Protein AF-A0AAD5Q0V4-F1 (afdb_monomer)

Secondary structure (DSSP, 8-state):
-HHHHHHHHHHHHHHHHHHHTTS-----PPP----------------------------HHHHHHHHHHHHHHHHHHHHHHHHHHHHHHHHHHHHHHHHHHHHHHHHHHHHHHHH--HHHHHHHHHHHHHHHHHHHHHHHHHHHHHHHHHHHHHHHHHHHHHHHHHHHHHHHHHHHHHHHHHHHHHHHHHHHHHHHHHHHHHHHHHHHHHHHHHHHHHHHHHHHHHHHHHHHHHHHHHHHHHHHHHHHHHT---S--PPP-SHHHHHHTT--S-EEEEEEETTEEEEEEE-TTTT---EEEEE-----PPPPEEEE--S----SSS----SEEEESSTTSB-TTT--B-

InterPro domains:
  IPR008983 Tumour necrosis factor-like domain superfamily [G3DSA:2.60.120.40] (301-347)
  IPR050822 Cerebellin Synaptic Organizer [PTHR22923] (137-347)

Radius of gyration: 112.14 Å; Cα contacts (8 Å, |Δi|>4): 132; chains: 1; bounding box: 194×64×268 Å

Solvent-accessible surface area (backbone atoms only — not comparable to full-atom values): 20992 Å² total; per-residue (Å²): 120,73,73,61,52,58,56,50,52,54,57,53,51,42,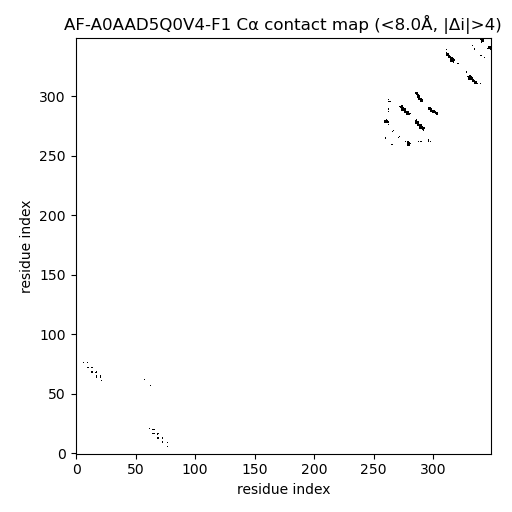56,53,55,44,64,59,63,77,73,73,89,81,90,83,87,82,90,84,82,82,89,76,80,88,79,81,92,74,91,78,89,78,85,85,83,86,79,84,71,77,92,64,81,73,49,75,66,56,53,49,53,40,49,52,43,49,52,51,39,53,51,51,52,52,51,51,49,52,54,49,52,53,50,50,52,51,51,54,50,51,53,50,52,54,52,50,52,51,52,51,51,53,50,53,50,51,52,54,54,68,70,54,58,59,65,60,53,51,52,52,52,51,53,50,53,50,52,49,52,54,50,50,54,52,50,52,55,48,51,56,52,49,51,53,51,52,52,52,50,52,53,51,51,50,52,52,52,55,49,50,54,52,52,54,52,52,52,49,56,50,50,53,49,53,50,52,52,52,51,53,51,54,52,51,54,50,54,51,53,53,50,55,50,52,53,49,53,50,52,54,50,52,52,52,50,53,51,50,52,56,52,47,54,54,48,54,51,52,52,53,49,52,55,49,54,51,50,52,51,51,53,53,52,51,56,50,53,52,52,50,54,54,50,54,68,74,66,64,84,85,81,92,80,76,76,39,60,42,65,68,44,37,41,74,76,63,54,77,72,60,43,80,45,79,25,47,46,101,92,45,67,30,42,32,33,36,41,70,88,54,95,70,64,72,45,81,74,51,78,69,84,81,81,82,75,89,82,60,69,51,72,44,59,93,68,93,84,87,74,81,98,60,87,85,81,64,78,43,79,48,66,80,49,97,75,52,50,44,86,90,78,72,50,68,115

Structure (mmCIF, N/CA/C/O backbone):
data_AF-A0AAD5Q0V4-F1
#
_entry.id   AF-A0AAD5Q0V4-F1
#
loop_
_atom_site.group_PDB
_atom_site.id
_atom_site.type_symbol
_atom_site.label_atom_id
_atom_site.label_alt_id
_atom_site.label_comp_id
_atom_site.label_asym_id
_atom_site.label_entity_id
_atom_site.label_seq_id
_atom_site.pdbx_PDB_ins_code
_atom_site.Cartn_x
_atom_site.Cartn_y
_atom_site.Cartn_z
_atom_site.occupancy
_atom_site.B_iso_or_equiv
_atom_site.auth_seq_id
_atom_site.auth_comp_id
_atom_site.auth_asym_id
_atom_site.auth_atom_id
_atom_site.pdbx_PDB_model_num
ATOM 1 N N . MET A 1 1 ? 60.894 4.351 -98.222 1.00 40.75 1 MET A N 1
ATOM 2 C CA . MET A 1 1 ? 60.276 4.093 -99.548 1.00 40.75 1 MET A CA 1
ATOM 3 C C . MET A 1 1 ? 59.670 5.333 -100.221 1.00 40.75 1 MET A C 1
ATOM 5 O O . MET A 1 1 ? 59.806 5.434 -101.429 1.00 40.75 1 MET A O 1
ATOM 9 N N . LYS A 1 2 ? 59.081 6.311 -99.506 1.00 38.88 2 LYS A N 1
ATOM 10 C CA . LYS A 1 2 ? 58.513 7.531 -100.135 1.00 38.88 2 LYS A CA 1
ATOM 11 C C . LYS A 1 2 ? 59.553 8.521 -100.707 1.00 38.88 2 LYS A C 1
ATOM 13 O O . LYS A 1 2 ? 59.278 9.162 -101.713 1.00 38.88 2 LYS A O 1
ATOM 18 N N . HIS A 1 3 ? 60.769 8.576 -100.155 1.00 39.41 3 HIS A N 1
ATOM 19 C CA . HIS A 1 3 ? 61.844 9.454 -100.660 1.00 39.41 3 HIS A CA 1
ATOM 20 C C . HIS A 1 3 ? 62.441 9.016 -102.011 1.00 39.41 3 HIS A C 1
ATOM 22 O O . HIS A 1 3 ? 62.941 9.854 -102.755 1.00 39.41 3 HIS A O 1
ATOM 28 N N . LEU A 1 4 ? 62.324 7.730 -102.373 1.00 39.84 4 LEU A N 1
ATOM 29 C CA . LEU A 1 4 ? 62.790 7.215 -103.669 1.00 39.84 4 LEU A CA 1
ATOM 30 C C . LEU A 1 4 ? 61.888 7.685 -104.829 1.00 39.84 4 LEU A C 1
ATOM 32 O O . LEU A 1 4 ? 62.352 7.867 -105.951 1.00 39.84 4 LEU A O 1
ATOM 36 N N . VAL A 1 5 ? 60.604 7.928 -104.541 1.00 50.97 5 VAL A N 1
ATOM 37 C CA . VAL A 1 5 ? 59.599 8.329 -105.537 1.00 50.97 5 VAL A CA 1
ATOM 38 C C . VAL A 1 5 ? 59.788 9.790 -105.955 1.00 50.97 5 VAL A C 1
ATOM 40 O O . VAL A 1 5 ? 59.707 10.100 -107.138 1.00 50.97 5 VAL A O 1
ATOM 43 N N . ILE A 1 6 ? 60.132 10.685 -105.026 1.00 50.88 6 ILE A N 1
ATOM 44 C CA . ILE A 1 6 ? 60.321 12.113 -105.337 1.00 50.88 6 ILE A CA 1
ATOM 45 C C . ILE A 1 6 ? 61.567 12.327 -106.211 1.00 50.88 6 ILE A C 1
ATOM 47 O O . ILE A 1 6 ? 61.501 13.077 -107.183 1.00 50.88 6 ILE A O 1
ATOM 51 N N . LEU A 1 7 ? 62.666 11.607 -105.944 1.00 46.12 7 LEU A N 1
ATOM 52 C CA . LEU A 1 7 ? 63.845 11.643 -106.819 1.00 46.12 7 LEU A CA 1
ATOM 53 C C . LEU A 1 7 ? 63.524 11.106 -108.224 1.00 46.12 7 LEU A C 1
ATOM 55 O O . LEU A 1 7 ? 63.975 11.676 -109.213 1.00 46.12 7 LEU A O 1
ATOM 59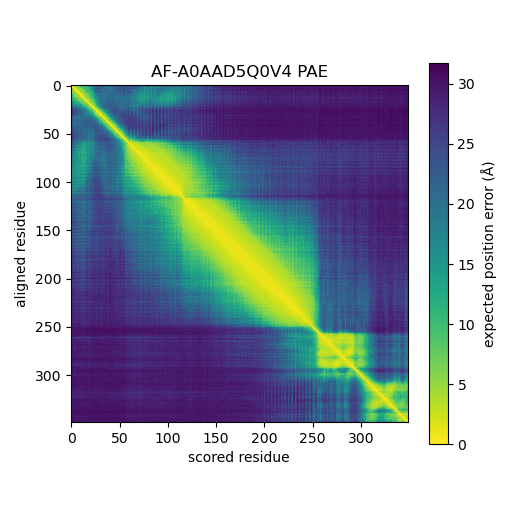 N N . SER A 1 8 ? 62.706 10.049 -108.321 1.00 49.56 8 SER A N 1
ATOM 60 C CA . SER A 1 8 ? 62.314 9.476 -109.615 1.00 49.56 8 SER A CA 1
ATOM 61 C C . SER A 1 8 ? 61.460 10.428 -110.463 1.00 49.56 8 SER A C 1
ATOM 63 O O . SER A 1 8 ? 61.656 10.496 -111.671 1.00 49.56 8 SER A O 1
ATOM 65 N N . VAL A 1 9 ? 60.578 11.228 -109.850 1.00 54.50 9 VAL A N 1
ATOM 66 C CA . VAL A 1 9 ? 59.718 12.185 -110.572 1.00 54.50 9 VAL A CA 1
ATOM 67 C C . VAL A 1 9 ? 60.514 13.387 -111.092 1.00 54.50 9 VAL A C 1
ATOM 69 O O . VAL A 1 9 ? 60.269 13.828 -112.212 1.00 54.50 9 VAL A O 1
ATOM 72 N N . VAL A 1 10 ? 61.508 13.877 -110.342 1.00 54.06 10 VAL A N 1
ATOM 73 C CA . VAL A 1 10 ? 62.378 14.983 -110.794 1.00 54.06 10 VAL A CA 1
ATOM 74 C C . VAL A 1 10 ? 63.283 14.533 -111.948 1.00 54.06 10 VAL A C 1
ATOM 76 O O . VAL A 1 10 ? 63.383 15.226 -112.955 1.00 54.06 10 VAL A O 1
ATOM 79 N N . VAL A 1 11 ? 63.870 13.331 -111.869 1.00 54.28 11 VAL A N 1
ATOM 80 C CA . VAL A 1 11 ? 64.717 12.785 -112.948 1.00 54.28 11 VAL A CA 1
ATOM 81 C C . VAL A 1 11 ? 63.907 12.511 -114.227 1.00 54.28 11 VAL A C 1
ATOM 83 O O . VAL A 1 11 ? 64.375 12.819 -115.323 1.00 54.28 11 VAL A O 1
ATOM 86 N N . VAL A 1 12 ? 62.678 11.991 -114.105 1.00 55.66 12 VAL A N 1
ATOM 87 C CA . VAL A 1 12 ? 61.781 11.742 -115.252 1.00 55.66 12 VAL A CA 1
ATOM 88 C C . VAL A 1 12 ? 61.243 13.050 -115.853 1.00 55.66 12 VAL A C 1
ATOM 90 O O . VAL A 1 12 ? 61.178 13.171 -117.077 1.00 55.66 12 VAL A O 1
ATOM 93 N N . GLY A 1 13 ? 60.923 14.055 -115.030 1.00 55.81 13 GLY A N 1
ATOM 94 C CA . GLY A 1 13 ? 60.473 15.373 -115.493 1.00 55.81 13 GLY A CA 1
ATOM 95 C C . GLY A 1 13 ? 61.540 16.135 -116.286 1.00 55.81 13 GLY A C 1
ATOM 96 O O . GLY A 1 13 ? 61.241 16.723 -117.326 1.00 55.81 13 GLY A O 1
ATOM 97 N N . CYS A 1 14 ? 62.804 16.049 -115.868 1.00 47.53 14 CYS A N 1
ATOM 98 C CA . CYS A 1 14 ? 63.909 16.676 -116.588 1.00 47.53 14 CYS A CA 1
ATOM 99 C C . CYS A 1 14 ? 64.234 16.015 -117.935 1.00 47.53 14 CYS A C 1
ATOM 101 O O . CYS A 1 14 ? 64.541 16.712 -118.903 1.00 47.53 14 CYS A O 1
ATOM 103 N N . PHE A 1 15 ? 64.151 14.681 -118.024 1.00 46.41 15 PHE A N 1
ATOM 104 C CA . PHE A 1 15 ? 64.353 13.964 -119.290 1.00 46.41 15 PHE A CA 1
ATOM 105 C C . PHE A 1 15 ? 63.250 14.291 -120.312 1.00 46.41 15 PHE A C 1
ATOM 107 O O . PHE A 1 15 ? 63.535 14.436 -121.501 1.00 46.41 15 PHE A O 1
ATOM 114 N N . ALA A 1 16 ? 62.007 14.474 -119.850 1.00 51.59 16 ALA A N 1
ATOM 115 C CA . ALA A 1 16 ? 60.883 14.858 -120.702 1.00 51.59 16 ALA A CA 1
ATOM 116 C C . ALA A 1 16 ? 61.003 16.302 -121.235 1.00 51.59 16 ALA A C 1
ATOM 118 O O . ALA A 1 16 ? 60.710 16.547 -122.406 1.00 51.59 16 ALA A O 1
ATOM 119 N N . ALA A 1 17 ? 61.494 17.249 -120.426 1.00 48.03 17 ALA A N 1
ATOM 120 C CA . ALA A 1 17 ? 61.705 18.637 -120.851 1.00 48.03 17 ALA A CA 1
ATOM 121 C C . ALA A 1 17 ? 62.836 18.788 -121.890 1.00 48.03 17 ALA A C 1
ATOM 123 O O . ALA A 1 17 ? 62.740 19.624 -122.789 1.00 48.03 17 ALA A O 1
ATOM 124 N N . ALA A 1 18 ? 63.879 17.953 -121.817 1.00 45.28 18 ALA A N 1
ATOM 125 C CA . ALA A 1 18 ? 64.971 17.947 -122.793 1.00 45.28 18 ALA A CA 1
ATOM 126 C C . ALA A 1 18 ? 64.550 17.381 -124.166 1.00 45.28 18 ALA A C 1
ATOM 128 O O . ALA A 1 18 ? 65.018 17.874 -125.192 1.00 45.28 18 ALA A O 1
ATOM 129 N N . GLN A 1 19 ? 63.639 16.397 -124.211 1.00 44.62 19 GLN A N 1
ATOM 130 C CA . GLN A 1 19 ? 63.114 15.855 -125.475 1.00 44.62 19 GLN A CA 1
ATOM 131 C C . GLN A 1 19 ? 62.083 16.772 -126.154 1.00 44.62 19 GLN A C 1
ATOM 133 O O . GLN A 1 19 ? 62.045 16.835 -127.380 1.00 44.62 19 GLN A O 1
ATOM 138 N N . LEU A 1 20 ? 61.286 17.524 -125.389 1.00 46.22 20 LEU A N 1
ATOM 139 C CA . LEU A 1 20 ? 60.248 18.414 -125.933 1.00 46.22 20 LEU A CA 1
ATOM 140 C C . LEU A 1 20 ? 60.782 19.732 -126.528 1.00 46.22 20 LEU A C 1
ATOM 142 O O . LEU A 1 20 ? 60.059 20.397 -127.264 1.00 46.22 20 LEU A O 1
ATOM 146 N N . ASN A 1 21 ? 62.038 20.110 -126.264 1.00 41.94 21 ASN A N 1
ATOM 147 C CA . ASN A 1 21 ? 62.611 21.385 -126.724 1.00 41.94 21 ASN A CA 1
ATOM 148 C C . ASN A 1 21 ? 63.353 21.298 -128.080 1.00 41.94 21 ASN A C 1
ATOM 150 O O . ASN A 1 21 ? 63.795 22.318 -128.608 1.00 41.94 21 ASN A O 1
ATOM 154 N N . ALA A 1 22 ? 63.477 20.101 -128.673 1.00 41.59 22 ALA A N 1
ATOM 155 C CA . ALA A 1 22 ? 64.018 19.911 -130.027 1.00 41.59 22 ALA A CA 1
ATOM 156 C C . ALA A 1 22 ? 62.980 20.183 -131.143 1.00 41.59 22 ALA A C 1
ATOM 158 O O . ALA A 1 22 ? 63.356 20.335 -132.306 1.00 41.59 22 ALA A O 1
ATOM 159 N N . GLU A 1 23 ? 61.698 20.327 -130.790 1.00 40.88 23 GLU A N 1
ATOM 160 C CA . GLU A 1 23 ? 60.576 20.630 -131.688 1.00 40.88 23 GLU A CA 1
ATOM 161 C C . GLU A 1 23 ? 59.829 21.904 -131.245 1.00 40.88 23 GLU A C 1
ATOM 163 O O . GLU A 1 23 ? 58.703 21.828 -130.764 1.00 40.88 23 GLU A O 1
ATOM 168 N N . ARG A 1 24 ? 60.436 23.094 -131.397 1.00 34.97 24 ARG A N 1
ATOM 169 C CA . ARG A 1 24 ? 59.757 24.362 -131.783 1.00 34.97 24 ARG A CA 1
ATOM 170 C C . ARG A 1 24 ? 60.641 25.585 -131.556 1.00 34.97 24 ARG A C 1
ATOM 172 O O . ARG A 1 24 ? 61.020 25.917 -130.440 1.00 34.97 24 ARG A O 1
ATOM 179 N N . THR A 1 25 ? 60.854 26.345 -132.625 1.00 31.83 25 THR A N 1
ATOM 180 C CA . THR A 1 25 ? 61.299 27.740 -132.565 1.00 31.83 25 THR A CA 1
ATOM 181 C C . THR A 1 25 ? 60.085 28.687 -132.460 1.00 31.83 25 THR A C 1
ATOM 183 O O . THR A 1 25 ? 59.118 28.536 -133.199 1.00 31.83 25 THR A O 1
ATOM 186 N N . ARG A 1 26 ? 60.210 29.705 -131.584 1.00 34.31 26 ARG A N 1
ATOM 187 C CA . ARG A 1 26 ? 59.413 30.956 -131.403 1.00 34.31 26 ARG A CA 1
ATOM 188 C C . ARG A 1 26 ? 58.129 30.948 -130.525 1.00 34.31 26 ARG A C 1
ATOM 190 O O . ARG A 1 26 ? 57.047 30.638 -131.000 1.00 34.31 26 ARG A O 1
ATOM 197 N N . TYR A 1 27 ? 58.310 31.418 -129.271 1.00 32.31 27 TYR A N 1
ATOM 198 C CA . TYR A 1 27 ? 57.594 32.477 -128.489 1.00 32.31 27 TYR A CA 1
ATOM 199 C C . TYR A 1 27 ? 56.055 32.638 -128.665 1.00 32.31 27 TYR A C 1
ATOM 201 O O . TYR A 1 27 ? 55.598 32.811 -129.784 1.00 32.31 27 TYR A O 1
ATOM 209 N N . ARG A 1 28 ? 55.184 32.731 -127.635 1.00 29.41 28 ARG A N 1
ATOM 210 C CA . ARG A 1 28 ? 55.259 33.303 -126.260 1.00 29.41 28 ARG A CA 1
ATOM 211 C C . ARG A 1 28 ? 54.330 32.577 -125.249 1.00 29.41 28 ARG A C 1
ATOM 213 O O . ARG A 1 28 ? 53.479 31.802 -125.671 1.00 29.41 28 ARG A O 1
ATOM 220 N N . PRO A 1 29 ? 54.489 32.829 -123.929 1.00 33.88 29 PRO A N 1
ATOM 221 C CA . PRO A 1 29 ? 54.183 31.875 -122.867 1.00 33.88 29 PRO A CA 1
ATOM 222 C C . PRO A 1 29 ? 52.737 31.953 -122.368 1.00 33.88 29 PRO A C 1
ATOM 224 O O . PRO A 1 29 ? 52.256 33.016 -121.978 1.00 33.88 29 PRO A O 1
ATOM 227 N N . VAL A 1 30 ? 52.087 30.793 -122.284 1.00 31.08 30 VAL A N 1
ATOM 228 C CA . VAL A 1 30 ? 50.989 30.573 -121.340 1.00 31.08 30 VAL A CA 1
ATOM 229 C C . VAL A 1 30 ? 51.625 29.998 -120.090 1.00 31.08 30 VAL A C 1
ATOM 231 O O . VAL A 1 30 ? 52.297 28.978 -120.156 1.00 31.08 30 VAL A O 1
ATOM 234 N N . ASN A 1 31 ? 51.442 30.712 -118.990 1.00 36.12 31 ASN A N 1
ATOM 235 C CA . ASN A 1 31 ? 51.864 30.385 -117.640 1.00 36.12 31 ASN A CA 1
ATOM 236 C C . ASN A 1 31 ? 51.013 29.216 -117.104 1.00 36.12 31 ASN A C 1
ATOM 238 O O . ASN A 1 31 ? 49.799 29.400 -116.981 1.00 36.12 31 ASN A O 1
ATOM 242 N N . PRO A 1 32 ? 51.578 28.044 -116.766 1.00 34.22 32 PRO A N 1
ATOM 243 C CA . PRO A 1 32 ? 50.811 27.010 -116.093 1.00 34.22 32 PRO A CA 1
ATOM 244 C C . PRO A 1 32 ? 51.597 26.521 -114.878 1.00 34.22 32 PRO A C 1
ATOM 246 O O . PRO A 1 32 ? 52.558 25.803 -115.056 1.00 34.22 32 PRO A O 1
ATOM 249 N N . PHE A 1 33 ? 51.243 26.954 -113.669 1.00 34.09 33 PHE A N 1
ATOM 250 C CA . PHE A 1 33 ? 51.139 26.114 -112.460 1.00 34.09 33 PHE A CA 1
ATOM 251 C C . PHE A 1 33 ? 50.693 27.003 -111.296 1.00 34.09 33 PHE A C 1
ATOM 253 O O . PHE A 1 33 ? 51.429 27.334 -110.369 1.00 34.09 33 PHE A O 1
ATOM 260 N N . ARG A 1 34 ? 49.416 27.386 -111.381 1.00 27.98 34 ARG A N 1
ATOM 261 C CA . ARG A 1 34 ? 48.565 27.595 -110.215 1.00 27.98 34 ARG A CA 1
ATOM 262 C C . ARG A 1 34 ? 48.346 26.202 -109.619 1.00 27.98 34 ARG A C 1
ATOM 264 O O . ARG A 1 34 ? 47.835 25.322 -110.310 1.00 27.98 34 ARG A O 1
ATOM 271 N N . TYR A 1 35 ? 48.814 25.994 -108.395 1.00 38.81 35 TYR A N 1
ATOM 272 C CA . TYR A 1 35 ? 48.424 24.847 -107.585 1.00 38.81 35 TYR A CA 1
ATOM 273 C C . TYR A 1 35 ? 46.931 24.957 -107.324 1.00 38.81 35 TYR A C 1
ATOM 275 O O . TYR A 1 35 ? 46.522 25.948 -106.737 1.00 38.81 35 TYR A O 1
ATOM 283 N N . ASP A 1 36 ? 46.158 23.964 -107.751 1.00 27.70 36 ASP A N 1
ATOM 284 C CA . ASP A 1 36 ? 44.934 23.568 -107.069 1.00 27.70 36 ASP A CA 1
ATOM 285 C C . ASP A 1 36 ? 44.580 22.130 -107.461 1.00 27.70 36 ASP A C 1
ATOM 287 O O . ASP A 1 36 ? 44.461 21.793 -108.636 1.00 27.70 36 ASP A O 1
ATOM 291 N N . SER A 1 37 ? 44.336 21.325 -106.425 1.00 28.75 37 SER A N 1
ATOM 292 C CA . SER A 1 37 ? 43.591 20.059 -106.441 1.00 28.75 37 SER A CA 1
ATOM 293 C C . SER A 1 37 ? 44.295 18.813 -107.002 1.00 28.75 37 SER A C 1
ATOM 295 O O . SER A 1 37 ? 44.396 18.596 -108.206 1.00 28.75 37 SER A O 1
ATOM 297 N N . PHE A 1 38 ? 44.663 17.904 -106.093 1.00 35.69 38 PHE A N 1
ATOM 298 C CA . PHE A 1 38 ? 44.747 16.471 -106.393 1.00 35.69 38 PHE A CA 1
ATOM 299 C C . PHE A 1 38 ? 43.400 15.972 -106.945 1.00 35.69 38 PHE A C 1
ATOM 301 O O . PHE A 1 38 ? 42.354 16.300 -106.379 1.00 35.69 38 PHE A O 1
ATOM 308 N N . PRO A 1 39 ? 43.421 15.074 -107.943 1.00 31.27 39 PRO A N 1
ATOM 309 C CA . PRO A 1 39 ? 42.592 13.884 -107.811 1.00 31.27 39 PRO A CA 1
ATOM 310 C C . PRO A 1 39 ? 43.336 12.577 -108.111 1.00 31.27 39 PRO A C 1
ATOM 312 O O . PRO A 1 39 ? 44.256 12.492 -108.921 1.00 31.27 39 PRO A O 1
ATOM 315 N N . SER A 1 40 ? 42.866 11.561 -107.392 1.00 29.61 40 SER A N 1
ATOM 316 C CA . SER A 1 40 ? 43.079 10.121 -107.498 1.00 29.61 40 SER A CA 1
ATOM 317 C C . SER A 1 40 ? 43.603 9.554 -108.819 1.00 29.61 40 SER A C 1
ATOM 319 O O . SER A 1 40 ? 43.042 9.761 -109.889 1.00 29.61 40 SER A O 1
ATOM 321 N N . ALA A 1 41 ? 44.599 8.681 -108.648 1.00 38.06 41 ALA A N 1
ATOM 322 C CA . ALA A 1 41 ? 44.731 7.365 -109.271 1.00 38.06 41 ALA A CA 1
ATOM 323 C C . ALA A 1 41 ? 43.925 7.126 -110.564 1.00 38.06 41 ALA A C 1
ATOM 325 O O . ALA A 1 41 ? 42.807 6.617 -110.530 1.00 38.06 41 ALA A O 1
ATOM 326 N N . ALA A 1 42 ? 44.572 7.346 -111.707 1.00 28.83 42 ALA A N 1
ATOM 327 C CA . ALA A 1 42 ? 44.219 6.678 -112.950 1.00 28.83 42 ALA A CA 1
ATOM 328 C C . ALA A 1 42 ? 45.461 5.964 -113.495 1.00 28.83 42 ALA A C 1
ATOM 330 O O . ALA A 1 42 ? 46.450 6.585 -113.880 1.00 28.83 42 ALA A O 1
ATOM 331 N N . ARG A 1 43 ? 45.405 4.626 -113.501 1.00 34.75 43 ARG A N 1
ATOM 332 C CA . ARG A 1 43 ? 46.281 3.780 -114.316 1.00 34.75 43 ARG A CA 1
ATOM 333 C C . ARG A 1 43 ? 46.115 4.209 -115.770 1.00 34.75 43 ARG A C 1
ATOM 335 O O . ARG A 1 43 ? 45.047 4.002 -116.334 1.00 34.75 43 ARG A O 1
ATOM 342 N N . VAL A 1 44 ? 47.177 4.708 -116.390 1.00 32.06 44 VAL A N 1
ATOM 343 C CA . VAL A 1 44 ? 47.284 4.732 -117.850 1.00 32.06 44 VAL A CA 1
ATOM 344 C C . VAL A 1 44 ? 48.427 3.804 -118.229 1.00 32.06 44 VAL A C 1
ATOM 346 O O . VAL A 1 44 ? 49.600 4.161 -118.218 1.00 32.06 44 VAL A O 1
ATOM 349 N N . SER A 1 45 ? 48.035 2.557 -118.485 1.00 33.12 45 SER A N 1
ATOM 350 C CA . SER A 1 45 ? 48.763 1.624 -119.334 1.00 33.12 45 SER A CA 1
ATOM 351 C C . SER A 1 45 ? 48.572 2.113 -120.769 1.00 33.12 45 SER A C 1
ATOM 353 O O . SER A 1 45 ? 47.445 2.150 -121.258 1.00 33.12 45 SER A O 1
ATOM 355 N N . GLY A 1 46 ? 49.648 2.555 -121.410 1.00 32.06 46 GLY A N 1
ATOM 356 C CA . GLY A 1 46 ? 49.629 3.077 -122.772 1.00 32.06 46 GLY A CA 1
ATOM 357 C C . GLY A 1 46 ? 50.987 2.859 -123.417 1.00 32.06 46 GLY A C 1
ATOM 358 O O . GLY A 1 46 ? 51.931 3.604 -123.181 1.00 32.06 46 GLY A O 1
ATOM 359 N N . ASN A 1 47 ? 51.075 1.780 -124.181 1.00 30.14 47 ASN A N 1
ATOM 360 C CA . ASN A 1 47 ? 52.232 1.389 -124.966 1.00 30.14 47 ASN A CA 1
ATOM 361 C C . ASN A 1 47 ? 52.376 2.268 -126.223 1.00 30.14 47 ASN A C 1
ATOM 363 O O . ASN A 1 47 ? 51.389 2.545 -126.896 1.00 30.14 47 ASN A O 1
ATOM 367 N N . ILE A 1 48 ? 53.639 2.534 -126.579 1.00 30.97 48 ILE A N 1
ATOM 368 C CA . ILE A 1 48 ? 54.168 2.844 -127.922 1.00 30.97 48 ILE A CA 1
ATOM 369 C C . ILE A 1 48 ? 53.966 4.278 -128.446 1.00 30.97 48 ILE A C 1
ATOM 371 O O . ILE A 1 48 ? 52.906 4.647 -128.931 1.00 30.97 48 ILE A O 1
ATOM 375 N N . ALA A 1 49 ? 55.087 4.992 -128.569 1.00 29.28 49 ALA A N 1
ATOM 376 C CA . ALA A 1 49 ? 55.574 5.425 -129.880 1.00 29.28 49 ALA A CA 1
ATOM 377 C C . ALA A 1 49 ? 57.097 5.607 -129.824 1.00 29.28 49 ALA A C 1
ATOM 379 O O . ALA A 1 49 ? 57.624 6.585 -129.302 1.00 29.28 49 ALA A O 1
ATOM 380 N N . LYS A 1 50 ? 57.816 4.621 -130.363 1.00 35.31 50 LYS A N 1
ATOM 381 C CA . LYS A 1 50 ? 59.243 4.710 -130.664 1.00 35.31 50 LYS A CA 1
ATOM 382 C C . LYS A 1 50 ? 59.370 5.633 -131.881 1.00 35.31 50 LYS A C 1
ATOM 384 O O . LYS A 1 50 ? 59.286 5.166 -133.012 1.00 35.31 50 LYS A O 1
ATOM 389 N N . ALA A 1 51 ? 59.490 6.939 -131.654 1.00 31.86 51 ALA A N 1
ATOM 390 C CA . ALA A 1 51 ? 59.836 7.884 -132.707 1.00 31.86 51 ALA A CA 1
ATOM 391 C C . ALA A 1 51 ? 61.301 7.641 -133.095 1.00 31.86 51 ALA A C 1
ATOM 393 O O . ALA A 1 51 ? 62.232 8.098 -132.435 1.00 31.86 51 ALA A O 1
ATOM 394 N N . ALA A 1 52 ? 61.502 6.833 -134.135 1.00 34.81 52 ALA A N 1
ATOM 395 C CA . ALA A 1 52 ? 62.769 6.731 -134.836 1.00 34.81 52 ALA A CA 1
ATOM 396 C C . ALA A 1 52 ? 62.997 8.051 -135.586 1.00 34.81 52 ALA A C 1
ATOM 398 O O . ALA A 1 52 ? 62.509 8.238 -136.698 1.00 34.81 52 ALA A O 1
ATOM 399 N N . VAL A 1 53 ? 63.695 8.983 -134.940 1.00 37.47 53 VAL A N 1
ATOM 400 C CA . VAL A 1 53 ? 64.217 10.199 -135.571 1.00 37.47 53 VAL A CA 1
ATOM 401 C C . VAL A 1 53 ? 65.605 9.860 -136.148 1.00 37.47 53 VAL A C 1
ATOM 403 O O . VAL A 1 53 ? 66.384 9.194 -135.460 1.00 37.47 53 VAL A O 1
ATOM 406 N N . PRO A 1 54 ? 65.932 10.234 -137.401 1.00 35.28 54 PRO A N 1
ATOM 407 C CA . PRO A 1 54 ? 67.234 9.941 -138.012 1.00 35.28 54 PRO A CA 1
ATOM 408 C C . PRO A 1 54 ? 68.364 10.653 -137.246 1.00 35.28 54 PRO A C 1
ATOM 410 O O . PRO A 1 54 ? 68.095 11.682 -136.626 1.00 35.28 54 PRO A O 1
ATOM 413 N N . PRO A 1 55 ? 69.635 10.206 -137.315 1.00 40.53 55 PRO A N 1
ATOM 414 C CA . PRO A 1 55 ? 70.752 10.956 -136.753 1.00 40.53 55 PRO A CA 1
ATOM 415 C C . PRO A 1 55 ? 71.054 12.160 -137.657 1.00 40.53 55 PRO A C 1
ATOM 417 O O . PRO A 1 55 ? 72.023 12.180 -138.410 1.00 40.53 55 PRO A O 1
ATOM 420 N N . THR A 1 56 ? 70.196 13.176 -137.625 1.00 46.12 56 THR A N 1
ATOM 421 C CA . THR A 1 56 ? 70.572 14.518 -138.055 1.00 46.12 56 THR A CA 1
ATOM 422 C C . THR A 1 56 ? 71.566 15.039 -137.031 1.00 46.12 56 THR A C 1
ATOM 424 O O . THR A 1 56 ? 71.250 15.046 -135.840 1.00 46.12 56 THR A O 1
ATOM 427 N N . LEU A 1 57 ? 72.763 15.437 -137.479 1.00 47.19 57 LEU A N 1
ATOM 428 C CA . LEU A 1 57 ? 73.726 16.182 -136.668 1.00 47.19 57 LEU A CA 1
ATOM 429 C C . LEU A 1 57 ? 72.948 17.271 -135.918 1.00 47.19 57 LEU A C 1
ATOM 431 O O . LEU A 1 57 ? 72.423 18.189 -136.555 1.00 47.19 57 LEU A O 1
ATOM 435 N N . LEU A 1 58 ? 72.817 17.129 -134.595 1.00 52.38 58 LEU A N 1
ATOM 436 C CA . LEU A 1 58 ? 72.240 18.183 -133.776 1.00 52.38 58 LEU A CA 1
ATOM 437 C C . LEU A 1 58 ? 73.041 19.445 -134.067 1.00 52.38 58 LEU A C 1
ATOM 439 O O . LEU A 1 58 ? 74.268 19.452 -133.952 1.00 52.38 58 LEU A O 1
ATOM 443 N N . ASN A 1 59 ? 72.351 20.501 -134.476 1.00 58.34 59 ASN A N 1
ATOM 444 C CA . ASN A 1 59 ? 73.016 21.778 -134.639 1.00 58.34 59 ASN A CA 1
ATOM 445 C C . ASN A 1 59 ? 73.447 22.298 -133.254 1.00 58.34 59 ASN A C 1
ATOM 447 O O . ASN A 1 59 ? 72.866 21.948 -132.225 1.00 58.34 59 ASN A O 1
ATOM 451 N N . ASP A 1 60 ? 74.477 23.143 -133.226 1.00 67.50 60 ASP A N 1
ATOM 452 C CA . ASP A 1 60 ? 75.068 23.687 -131.991 1.00 67.50 60 ASP A CA 1
ATOM 453 C C . ASP A 1 60 ? 74.016 24.341 -131.061 1.00 67.50 60 ASP A C 1
ATOM 455 O O . ASP A 1 60 ? 74.114 24.318 -129.833 1.00 67.50 60 ASP A O 1
ATOM 459 N N . HIS A 1 61 ? 72.926 24.841 -131.652 1.00 72.00 61 HIS A N 1
ATOM 460 C CA . HIS A 1 61 ? 71.781 25.404 -130.945 1.00 72.00 61 HIS A CA 1
ATOM 461 C C . HIS A 1 61 ? 70.970 24.364 -130.145 1.00 72.00 61 HIS A C 1
ATOM 463 O O . HIS A 1 61 ? 70.604 24.630 -129.000 1.00 72.00 61 HIS A O 1
ATOM 469 N N . GLN A 1 62 ? 70.720 23.172 -130.697 1.00 73.69 62 GLN A N 1
ATOM 470 C CA . GLN A 1 62 ? 70.016 22.085 -130.001 1.00 73.69 62 GLN A CA 1
ATOM 471 C C . GLN A 1 62 ? 70.856 21.481 -128.865 1.00 73.69 62 GLN A C 1
ATOM 473 O O . GLN A 1 62 ? 70.309 21.123 -127.822 1.00 73.69 62 GLN A O 1
ATOM 478 N N . ILE A 1 63 ? 72.183 21.414 -129.031 1.00 73.12 63 ILE A N 1
ATOM 479 C CA . ILE A 1 63 ? 73.101 20.968 -127.970 1.00 73.12 63 ILE A CA 1
ATOM 480 C C . ILE A 1 63 ? 73.070 21.952 -126.797 1.00 73.12 63 ILE A C 1
ATOM 482 O O . ILE A 1 63 ? 72.922 21.522 -125.653 1.00 73.12 63 ILE A O 1
ATOM 486 N N . ARG A 1 64 ? 73.124 23.265 -127.067 1.00 72.31 64 ARG A N 1
ATOM 487 C CA . ARG A 1 64 ? 72.975 24.303 -126.032 1.00 72.31 64 ARG A CA 1
ATOM 488 C C . ARG A 1 64 ? 71.652 24.197 -125.278 1.00 72.31 64 ARG A C 1
ATOM 490 O O . ARG A 1 64 ? 71.671 24.207 -124.056 1.00 72.31 64 ARG A O 1
ATOM 497 N N . LEU A 1 65 ? 70.529 24.014 -125.975 1.00 78.56 65 LEU A N 1
ATOM 498 C CA . LEU A 1 65 ? 69.212 23.873 -125.337 1.00 78.56 65 LEU A CA 1
ATOM 499 C C . LEU A 1 65 ? 69.126 22.652 -124.409 1.00 78.56 65 LEU A C 1
ATOM 501 O O . LEU A 1 65 ? 68.564 22.748 -123.318 1.00 78.56 65 LEU A O 1
ATOM 505 N N . MET A 1 66 ? 69.694 21.510 -124.810 1.00 75.25 66 MET A N 1
ATOM 506 C CA . MET A 1 66 ? 69.756 20.326 -123.943 1.00 75.25 66 MET A CA 1
ATOM 507 C C . MET A 1 66 ? 70.712 20.500 -122.764 1.00 75.25 66 MET A C 1
ATOM 509 O O . MET A 1 66 ? 70.445 19.967 -121.685 1.00 75.25 66 MET A O 1
ATOM 513 N N . LEU A 1 67 ? 71.823 21.213 -122.959 1.00 80.69 67 LEU A N 1
ATOM 514 C CA . LEU A 1 67 ? 72.774 21.503 -121.892 1.00 80.69 67 LEU A CA 1
ATOM 515 C C . LEU A 1 67 ? 72.155 22.457 -120.863 1.00 80.69 67 LEU A C 1
ATOM 517 O O . LEU A 1 67 ? 72.238 22.187 -119.669 1.00 80.69 67 LEU A O 1
ATOM 521 N N . ASP A 1 68 ? 71.453 23.497 -121.316 1.00 80.12 68 ASP A N 1
ATOM 522 C CA . ASP A 1 68 ? 70.720 24.432 -120.460 1.00 80.12 68 ASP A CA 1
ATOM 523 C C . ASP A 1 68 ? 69.616 23.709 -119.673 1.00 80.12 68 ASP A C 1
ATOM 525 O O . ASP A 1 68 ? 69.498 23.894 -118.462 1.00 80.12 68 ASP A O 1
ATOM 529 N N . ALA A 1 69 ? 68.863 22.807 -120.315 1.00 79.44 69 ALA A N 1
ATOM 530 C CA . ALA A 1 69 ? 67.871 21.974 -119.633 1.00 79.44 69 ALA A CA 1
ATOM 531 C C . ALA A 1 69 ? 68.505 21.049 -118.574 1.00 79.44 69 ALA A C 1
ATOM 533 O O . ALA A 1 69 ? 67.969 20.907 -117.474 1.00 79.44 69 ALA A O 1
ATOM 534 N N . HIS A 1 70 ? 69.671 20.458 -118.864 1.00 79.62 70 HIS A N 1
ATOM 535 C CA . HIS A 1 70 ? 70.422 19.662 -117.887 1.00 79.62 70 HIS A CA 1
ATOM 536 C C . HIS A 1 70 ? 70.941 20.502 -116.719 1.00 79.62 70 HIS A C 1
ATOM 538 O O . HIS A 1 70 ? 70.868 20.055 -115.575 1.00 79.62 70 HIS A O 1
ATOM 544 N N . ILE A 1 71 ? 71.449 21.708 -116.980 1.00 83.81 71 ILE A N 1
ATOM 545 C CA . ILE A 1 71 ? 71.923 22.632 -115.943 1.00 83.81 71 ILE A CA 1
ATOM 546 C C . ILE A 1 71 ? 70.761 23.029 -115.025 1.00 83.81 71 ILE A C 1
ATOM 548 O O . ILE A 1 71 ? 70.903 22.963 -113.802 1.00 83.81 71 ILE A O 1
ATOM 552 N N . VAL A 1 72 ? 69.597 23.360 -115.596 1.00 86.25 72 VAL A N 1
ATOM 553 C CA . VAL A 1 72 ? 68.374 23.647 -114.832 1.00 86.25 72 VAL A CA 1
ATOM 554 C C . VAL A 1 72 ? 67.974 22.433 -113.993 1.00 86.25 72 VAL A C 1
ATOM 556 O O . VAL A 1 72 ? 67.807 22.567 -112.782 1.00 86.25 72 VAL A O 1
ATOM 559 N N . CYS A 1 73 ? 67.941 21.235 -114.576 1.00 83.94 73 CYS A N 1
ATOM 560 C CA . CYS A 1 73 ? 67.614 20.020 -113.833 1.00 83.94 73 CYS A CA 1
ATOM 561 C C . CYS A 1 73 ? 68.575 19.736 -112.670 1.00 83.94 73 CYS A C 1
ATOM 563 O O . CYS A 1 73 ? 68.152 19.417 -111.560 1.00 83.94 73 CYS A O 1
ATOM 565 N N . LEU A 1 74 ? 69.884 19.858 -112.903 1.00 85.94 74 LEU A N 1
ATOM 566 C CA . LEU A 1 74 ? 70.898 19.675 -111.867 1.00 85.94 74 LEU A CA 1
ATOM 567 C C . LEU A 1 74 ? 70.725 20.694 -110.737 1.00 85.94 74 LEU A C 1
ATOM 569 O O . LEU A 1 74 ? 70.901 20.345 -109.567 1.00 85.94 74 LEU A O 1
ATOM 573 N N . SER A 1 75 ? 70.346 21.931 -111.067 1.00 84.62 75 SER A N 1
ATOM 574 C CA . SER A 1 75 ? 70.050 22.960 -110.070 1.00 84.62 75 SER A CA 1
ATOM 575 C C . SER A 1 75 ? 68.805 22.620 -109.238 1.00 84.62 75 SER A C 1
ATOM 577 O O . SER A 1 75 ? 68.843 22.733 -108.010 1.00 84.62 75 SER A O 1
ATOM 579 N N . GLU A 1 76 ? 67.747 22.097 -109.866 1.00 87.75 76 GLU A N 1
ATOM 580 C CA . GLU A 1 76 ? 66.531 21.650 -109.182 1.00 87.75 76 GLU A CA 1
ATOM 581 C C . GLU A 1 76 ? 66.775 20.415 -108.315 1.00 87.75 76 GLU A C 1
ATOM 583 O O . GLU A 1 76 ? 66.285 20.355 -107.187 1.00 87.75 76 GLU A O 1
ATOM 588 N N . LEU A 1 77 ? 67.576 19.457 -108.791 1.00 88.50 77 LEU A N 1
ATOM 589 C CA . LEU A 1 77 ? 67.958 18.263 -108.039 1.00 88.50 77 LEU A CA 1
ATOM 590 C C . LEU A 1 77 ? 68.809 18.630 -106.818 1.00 88.50 77 LEU A C 1
ATOM 592 O O . LEU A 1 77 ? 68.587 18.108 -105.725 1.00 88.50 77 LEU A O 1
ATOM 596 N N . LYS A 1 78 ? 69.747 19.573 -106.974 1.00 89.62 78 LYS A N 1
ATOM 597 C CA . LYS A 1 78 ? 70.528 20.126 -105.861 1.00 89.62 78 LYS A CA 1
ATOM 598 C C . LYS A 1 78 ? 69.624 20.844 -104.854 1.00 89.62 78 LYS A C 1
ATOM 600 O O . LYS A 1 78 ? 69.784 20.642 -103.653 1.00 89.62 78 LYS A O 1
ATOM 605 N N . GLY A 1 79 ? 68.645 21.615 -105.330 1.00 90.50 79 GLY A N 1
ATOM 606 C CA . GLY A 1 79 ? 67.636 22.254 -104.482 1.00 90.50 79 GLY A CA 1
ATOM 607 C C . GLY A 1 79 ? 66.736 21.247 -103.756 1.00 90.50 79 GLY A C 1
ATOM 608 O O . GLY A 1 79 ? 66.446 21.412 -102.575 1.00 90.50 79 GLY A O 1
ATOM 609 N N . ALA A 1 80 ? 66.333 20.166 -104.428 1.00 86.50 80 ALA A N 1
ATOM 610 C CA . ALA A 1 80 ? 65.547 19.087 -103.837 1.00 86.50 80 ALA A CA 1
ATOM 611 C C . ALA A 1 80 ? 66.334 18.313 -102.772 1.00 86.50 80 ALA A C 1
ATOM 613 O O . ALA A 1 80 ? 65.762 17.970 -101.739 1.00 86.50 80 ALA A O 1
ATOM 614 N N . LYS A 1 81 ? 67.636 18.086 -102.991 1.00 91.75 81 LYS A N 1
ATOM 615 C CA . LYS A 1 81 ? 68.532 17.511 -101.983 1.00 91.75 81 LYS A CA 1
ATOM 616 C C . LYS A 1 81 ? 68.624 18.410 -100.747 1.00 91.75 81 LYS A C 1
ATOM 618 O O . LYS A 1 81 ? 68.435 17.909 -99.650 1.00 91.75 81 LYS A O 1
ATOM 623 N N . GLY A 1 82 ? 68.818 19.719 -100.929 1.00 92.44 82 GLY A N 1
ATOM 624 C CA . GLY A 1 82 ? 68.853 20.675 -99.814 1.00 92.44 82 GLY A CA 1
ATOM 625 C C . GLY A 1 82 ? 67.576 20.641 -98.970 1.00 92.44 82 GLY A C 1
ATOM 626 O O . GLY A 1 82 ? 67.644 20.441 -97.765 1.00 92.44 82 GLY A O 1
ATOM 627 N N . ARG A 1 83 ? 66.399 20.691 -99.612 1.00 93.50 83 ARG A N 1
ATOM 628 C CA . ARG A 1 83 ? 65.111 20.555 -98.904 1.00 93.50 83 ARG A CA 1
ATOM 629 C C . ARG A 1 83 ? 64.971 19.220 -98.169 1.00 93.50 83 ARG A C 1
ATOM 631 O O . ARG A 1 83 ? 64.334 19.166 -97.124 1.00 93.50 83 ARG A O 1
ATOM 638 N N . LEU A 1 84 ? 65.505 18.133 -98.731 1.00 93.12 84 LEU A N 1
ATOM 639 C CA . LEU A 1 84 ? 65.479 16.822 -98.084 1.00 93.12 84 LEU A CA 1
ATOM 640 C C . LEU A 1 84 ? 66.375 16.791 -96.839 1.00 93.12 84 LEU A C 1
ATOM 642 O O . LEU A 1 84 ? 65.972 16.216 -95.830 1.00 93.12 84 LEU A O 1
ATOM 646 N N . ASP A 1 85 ? 67.548 17.416 -96.904 1.00 93.06 85 ASP A N 1
ATOM 647 C CA . ASP A 1 85 ? 68.464 17.536 -95.769 1.00 93.06 85 ASP A CA 1
ATOM 648 C C . ASP A 1 85 ? 67.829 18.383 -94.643 1.00 93.06 85 ASP A C 1
ATOM 650 O O . ASP A 1 85 ? 67.831 17.951 -93.490 1.00 93.06 85 ASP A O 1
ATOM 654 N N . ASP A 1 86 ? 67.166 19.499 -94.977 1.00 94.81 86 ASP A N 1
ATOM 655 C CA . ASP A 1 86 ? 66.419 20.329 -94.013 1.00 94.81 86 ASP A CA 1
ATOM 656 C C . ASP A 1 86 ? 65.260 19.559 -93.351 1.00 94.81 86 ASP A C 1
ATOM 658 O O . ASP A 1 86 ? 65.055 19.636 -92.138 1.00 94.81 86 ASP A O 1
ATOM 662 N N . ILE A 1 87 ? 64.509 18.772 -94.134 1.00 94.31 87 ILE A N 1
ATOM 663 C CA . ILE A 1 87 ? 63.434 17.913 -93.610 1.00 94.31 87 ILE A CA 1
ATOM 664 C C . ILE A 1 87 ? 63.999 16.864 -92.652 1.00 94.31 87 ILE A C 1
ATOM 666 O O . ILE A 1 87 ? 63.410 16.629 -91.599 1.00 94.31 87 ILE A O 1
ATOM 670 N N . ASN A 1 88 ? 65.122 16.228 -92.992 1.00 93.56 88 ASN A N 1
ATOM 671 C CA . ASN A 1 88 ? 65.745 15.240 -92.114 1.00 93.56 88 ASN A CA 1
ATOM 672 C C . ASN A 1 88 ? 66.198 15.874 -90.794 1.00 93.56 88 ASN A C 1
ATOM 674 O O . ASN A 1 88 ? 65.964 15.291 -89.738 1.00 93.56 88 ASN A O 1
ATOM 678 N N . LEU A 1 89 ? 66.756 17.087 -90.843 1.00 95.25 89 LEU A N 1
ATOM 679 C CA . LEU A 1 89 ? 67.137 17.838 -89.648 1.00 95.25 89 LEU A CA 1
ATOM 680 C C . LEU A 1 89 ? 65.918 18.162 -88.768 1.00 95.25 89 LEU A C 1
ATOM 682 O O . LEU A 1 89 ? 65.957 17.946 -87.559 1.00 95.25 89 LEU A O 1
ATOM 686 N N . SER A 1 90 ? 64.805 18.589 -89.374 1.00 95.12 90 SER A N 1
ATOM 687 C CA . SER A 1 90 ? 63.543 18.826 -88.661 1.00 95.12 90 SER A CA 1
ATOM 688 C C . SER A 1 90 ? 62.955 17.542 -88.059 1.00 95.12 90 SER A C 1
ATOM 690 O O . SER A 1 90 ? 62.475 17.557 -86.927 1.00 95.12 90 SER A O 1
ATOM 692 N N . ILE A 1 91 ? 63.039 16.410 -88.767 1.00 94.56 91 ILE A N 1
ATOM 693 C CA . ILE A 1 91 ? 62.624 15.098 -88.248 1.00 94.56 91 ILE A CA 1
ATOM 694 C C . ILE A 1 91 ? 63.470 14.701 -87.037 1.00 94.56 91 ILE A C 1
ATOM 696 O O . ILE A 1 91 ? 62.930 14.178 -86.063 1.00 94.56 91 ILE A O 1
ATOM 700 N N . ASP A 1 92 ? 64.784 14.906 -87.087 1.00 94.31 92 ASP A N 1
ATOM 701 C CA . ASP A 1 92 ? 65.666 14.541 -85.981 1.00 94.31 92 ASP A CA 1
ATOM 702 C C . ASP A 1 92 ? 65.470 15.454 -84.768 1.00 94.31 92 ASP A C 1
ATOM 704 O O . ASP A 1 92 ? 65.448 14.955 -83.643 1.00 94.31 92 ASP A O 1
ATOM 708 N N . GLN A 1 93 ? 65.206 16.745 -84.981 1.00 95.69 93 GLN A N 1
ATOM 709 C CA . GLN A 1 93 ? 64.786 17.650 -83.912 1.00 95.69 93 GLN A CA 1
ATOM 710 C C . GLN A 1 93 ? 63.461 17.198 -83.281 1.00 95.69 93 GLN A C 1
ATOM 712 O O . GLN A 1 93 ? 63.398 17.009 -82.068 1.00 95.69 93 GLN A O 1
ATOM 717 N N . PHE A 1 94 ? 62.439 16.914 -84.094 1.00 95.31 94 PHE A N 1
ATOM 718 C CA . PHE A 1 94 ? 61.147 16.428 -83.603 1.00 95.31 94 PHE A CA 1
ATOM 719 C C . PHE A 1 94 ? 61.282 15.116 -82.812 1.00 95.31 94 PHE A C 1
ATOM 721 O O . PHE A 1 94 ? 60.640 14.931 -81.782 1.00 95.31 94 PHE A O 1
ATOM 728 N N . LYS A 1 95 ? 62.155 14.194 -83.241 1.00 95.94 95 LYS A N 1
ATOM 729 C CA . LYS A 1 95 ? 62.444 12.969 -82.474 1.00 95.94 95 LYS A CA 1
ATOM 730 C C . LYS A 1 95 ? 63.067 13.264 -81.112 1.00 95.94 95 LYS A C 1
ATOM 732 O O . LYS A 1 95 ? 62.796 12.513 -80.176 1.00 95.94 95 LYS A O 1
ATOM 737 N N . MET A 1 96 ? 63.943 14.265 -81.012 1.00 94.31 96 MET A N 1
ATOM 738 C CA . MET A 1 96 ? 64.544 14.648 -79.732 1.00 94.31 96 MET A CA 1
ATOM 739 C C . MET A 1 96 ? 63.493 15.254 -78.802 1.00 94.31 96 MET A C 1
ATOM 741 O O . MET A 1 96 ? 63.391 14.792 -77.670 1.00 94.31 96 MET A O 1
ATOM 745 N N . GLU A 1 97 ? 62.659 16.168 -79.304 1.00 95.88 97 GLU A N 1
ATOM 746 C CA . GLU A 1 97 ? 61.551 16.773 -78.548 1.00 95.88 97 GLU A CA 1
ATOM 747 C C . GLU A 1 97 ? 60.582 15.699 -78.025 1.00 95.88 97 GLU A C 1
ATOM 749 O O . GLU A 1 97 ? 60.324 15.615 -76.828 1.00 95.88 97 GLU A O 1
ATOM 754 N N . VAL A 1 98 ? 60.148 14.768 -78.884 1.00 96.69 98 VAL A N 1
ATOM 755 C CA . VAL A 1 98 ? 59.266 13.661 -78.471 1.00 96.69 98 VAL A CA 1
ATOM 756 C C . VAL A 1 98 ? 59.919 12.762 -77.414 1.00 96.69 98 VAL A C 1
ATOM 758 O O . VAL A 1 98 ? 59.241 12.275 -76.509 1.00 96.69 98 VAL A O 1
ATOM 761 N N . ARG A 1 99 ? 61.230 12.503 -77.505 1.00 96.56 99 ARG A N 1
ATOM 762 C CA . ARG A 1 99 ? 61.938 11.713 -76.481 1.00 96.56 99 ARG A CA 1
ATOM 763 C C . ARG A 1 99 ? 61.982 12.435 -75.141 1.00 96.56 99 ARG A C 1
ATOM 765 O O . ARG A 1 99 ? 61.821 11.779 -74.113 1.00 96.56 99 ARG A O 1
ATOM 772 N N . GLU A 1 100 ? 62.213 13.741 -75.156 1.00 96.56 100 GLU A N 1
ATOM 773 C CA . GLU A 1 100 ? 62.234 14.569 -73.953 1.00 96.56 100 GLU A CA 1
ATOM 774 C C . GLU A 1 100 ? 60.854 14.611 -73.288 1.00 96.56 100 GLU A C 1
ATOM 776 O O . GLU A 1 100 ? 60.748 14.333 -72.092 1.00 96.56 100 GLU A O 1
ATOM 781 N N . ASP A 1 101 ? 59.789 14.807 -74.067 1.00 96.75 101 ASP A N 1
ATOM 782 C CA . ASP A 1 101 ? 58.412 14.781 -73.567 1.00 96.75 101 ASP A CA 1
ATOM 783 C C . ASP A 1 101 ? 58.051 13.430 -72.941 1.00 96.75 101 ASP A C 1
ATOM 785 O O . ASP A 1 101 ? 57.483 13.381 -71.848 1.00 96.75 101 ASP A O 1
ATOM 789 N N . ILE A 1 102 ? 58.427 12.316 -73.581 1.00 96.75 102 ILE A N 1
ATOM 790 C CA . ILE A 1 102 ? 58.207 10.971 -73.028 1.00 96.75 102 ILE A CA 1
ATOM 791 C C . ILE A 1 102 ? 58.937 10.806 -71.688 1.00 96.75 102 ILE A C 1
ATOM 793 O O . ILE A 1 102 ? 58.370 10.253 -70.744 1.00 96.75 102 ILE A O 1
ATOM 797 N N . LEU A 1 103 ? 60.182 11.275 -71.579 1.00 96.06 103 LEU A N 1
ATOM 798 C CA . LEU A 1 103 ? 60.946 11.205 -70.330 1.00 96.06 103 LEU A CA 1
ATOM 799 C C . LEU A 1 103 ? 60.322 12.070 -69.231 1.00 96.06 103 LEU A C 1
ATOM 801 O O . LEU A 1 103 ? 60.212 11.616 -68.088 1.00 96.06 103 LEU A O 1
ATOM 805 N N . ASN A 1 104 ? 59.871 13.277 -69.568 1.00 96.06 104 ASN A N 1
ATOM 806 C CA . ASN A 1 104 ? 59.204 14.172 -68.632 1.00 96.06 104 ASN A CA 1
ATOM 807 C C . ASN A 1 104 ? 57.881 13.567 -68.131 1.00 96.06 104 ASN A C 1
ATOM 809 O O . ASN A 1 104 ? 57.668 13.480 -66.924 1.00 96.06 104 ASN A O 1
ATOM 813 N N . ILE A 1 105 ? 57.041 13.049 -69.035 1.00 96.19 105 ILE A N 1
ATOM 814 C CA . ILE A 1 105 ? 55.783 12.369 -68.685 1.00 96.19 105 ILE A CA 1
ATOM 815 C C . ILE A 1 105 ? 56.052 11.15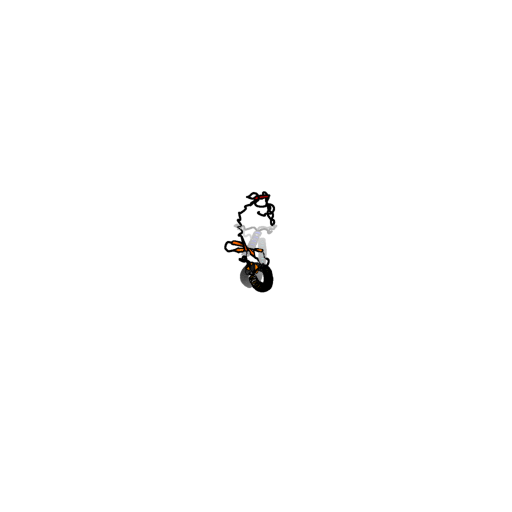4 -67.794 1.00 96.19 105 ILE A C 1
ATOM 817 O O . ILE A 1 105 ? 55.385 10.990 -66.775 1.00 96.19 105 ILE A O 1
ATOM 821 N N . ASN A 1 106 ? 57.048 10.326 -68.121 1.00 94.94 106 ASN A N 1
ATOM 822 C CA . ASN A 1 106 ? 57.398 9.162 -67.302 1.00 94.94 106 ASN A CA 1
ATOM 823 C C . ASN A 1 106 ? 57.875 9.562 -65.899 1.00 94.94 106 ASN A C 1
ATOM 825 O O . ASN A 1 106 ? 57.527 8.904 -64.920 1.00 94.94 106 ASN A O 1
ATOM 829 N N . THR A 1 107 ? 58.637 10.650 -65.788 1.00 94.12 107 THR A N 1
ATOM 830 C CA . THR A 1 107 ? 59.117 11.164 -64.497 1.00 94.12 107 THR A CA 1
ATOM 831 C C . THR A 1 107 ? 57.965 11.729 -63.666 1.00 94.12 107 THR A C 1
ATOM 833 O O . THR A 1 107 ? 57.851 11.419 -62.481 1.00 94.12 107 THR A O 1
ATOM 836 N N . GLN A 1 108 ? 57.066 12.500 -64.287 1.00 93.69 108 GLN A N 1
ATOM 837 C CA . GLN A 1 108 ? 55.857 13.011 -63.635 1.00 93.69 108 GLN A CA 1
ATOM 838 C C . GLN A 1 108 ? 54.934 11.874 -63.188 1.00 93.69 108 GLN A C 1
ATOM 840 O O . GLN A 1 108 ? 54.419 11.906 -62.073 1.00 93.69 108 GLN A O 1
ATOM 845 N N . LEU A 1 109 ? 54.767 10.841 -64.019 1.00 91.94 109 LEU A N 1
ATOM 846 C CA . LEU A 1 109 ? 53.982 9.658 -63.683 1.00 91.94 109 LEU A CA 1
ATOM 847 C C . LEU A 1 109 ? 54.593 8.907 -62.495 1.00 91.94 109 LEU A C 1
ATOM 849 O O . LEU A 1 109 ? 53.871 8.547 -61.570 1.00 91.94 109 LEU A O 1
ATOM 853 N N . ALA A 1 110 ? 55.914 8.717 -62.479 1.00 87.44 110 ALA A N 1
ATOM 854 C CA . ALA A 1 110 ? 56.608 8.084 -61.361 1.00 87.44 110 ALA A CA 1
ATOM 855 C C . ALA A 1 110 ? 56.461 8.890 -60.058 1.00 87.44 110 ALA A C 1
ATOM 857 O O . ALA A 1 110 ? 56.191 8.306 -59.010 1.00 87.44 110 ALA A O 1
ATOM 858 N N . ALA A 1 111 ? 56.571 10.222 -60.122 1.00 85.75 111 ALA A N 1
ATOM 859 C CA . ALA A 1 111 ? 56.351 11.096 -58.971 1.00 85.75 111 ALA A CA 1
ATOM 860 C C . ALA A 1 111 ? 54.901 11.025 -58.462 1.00 85.75 111 ALA A C 1
ATOM 862 O O . ALA A 1 111 ? 54.673 10.950 -57.257 1.00 85.75 111 ALA A O 1
ATOM 863 N N . LEU A 1 112 ? 53.917 10.993 -59.368 1.00 84.56 112 LEU A N 1
ATOM 864 C CA . LEU A 1 112 ? 52.506 10.851 -59.010 1.00 84.56 112 LEU A CA 1
ATOM 865 C C . LEU A 1 112 ? 52.227 9.500 -58.334 1.00 84.56 112 LEU A C 1
ATOM 867 O O . LEU A 1 112 ? 51.532 9.457 -57.325 1.00 84.56 112 LEU A O 1
ATOM 871 N N . VAL A 1 113 ? 52.798 8.411 -58.858 1.00 84.94 113 VAL A N 1
ATOM 872 C CA . VAL A 1 113 ? 52.660 7.064 -58.284 1.00 84.94 113 VAL A CA 1
ATOM 873 C C . VAL A 1 113 ? 53.339 6.965 -56.917 1.00 84.94 113 VAL A C 1
ATOM 875 O O . VAL A 1 113 ? 52.759 6.388 -56.007 1.00 84.94 113 VAL A O 1
ATOM 878 N N . ALA A 1 114 ? 54.523 7.559 -56.738 1.00 80.12 114 ALA A N 1
ATOM 879 C CA . ALA A 1 114 ? 55.216 7.574 -55.447 1.00 80.12 114 ALA A CA 1
ATOM 880 C C . ALA A 1 114 ? 54.483 8.411 -54.382 1.00 80.12 114 ALA A C 1
ATOM 882 O O . ALA A 1 114 ? 54.519 8.068 -53.205 1.00 80.12 114 ALA A O 1
ATOM 883 N N . ASN A 1 115 ? 53.798 9.485 -54.790 1.00 79.12 115 ASN A N 1
ATOM 884 C CA . ASN A 1 115 ? 52.985 10.307 -53.890 1.00 79.12 115 ASN A CA 1
ATOM 885 C C . ASN A 1 115 ? 51.670 9.624 -53.469 1.00 79.12 115 ASN A C 1
ATOM 887 O O . ASN A 1 115 ? 51.060 10.027 -52.479 1.00 79.12 115 ASN A O 1
ATOM 891 N N . LEU A 1 116 ? 51.218 8.604 -54.203 1.00 81.50 116 LEU A N 1
ATOM 892 C CA . LEU A 1 116 ? 50.060 7.791 -53.840 1.00 81.50 116 LEU A CA 1
ATOM 893 C C . LEU A 1 116 ? 50.504 6.633 -52.936 1.00 81.50 116 LEU A C 1
ATOM 895 O O . LEU A 1 116 ? 50.751 5.522 -53.403 1.00 81.50 116 LEU A O 1
ATOM 899 N N . ASP A 1 117 ? 50.564 6.878 -51.626 1.00 81.06 117 ASP A N 1
ATOM 900 C CA . ASP A 1 117 ? 50.816 5.828 -50.629 1.00 81.06 117 ASP A CA 1
ATOM 901 C C . ASP A 1 117 ? 49.564 4.954 -50.413 1.00 81.06 117 ASP A C 1
ATOM 903 O O . ASP A 1 117 ? 48.818 5.064 -49.435 1.00 81.06 117 ASP A O 1
ATOM 907 N N . LEU A 1 118 ? 49.301 4.093 -51.396 1.00 83.75 118 LEU A N 1
ATOM 908 C CA . LEU A 1 118 ? 48.176 3.157 -51.407 1.00 83.75 118 LEU A CA 1
ATOM 909 C C . LEU A 1 118 ? 48.223 2.164 -50.236 1.00 83.75 118 LEU A C 1
ATOM 911 O O . LEU A 1 118 ? 47.168 1.738 -49.762 1.00 83.75 118 LEU A O 1
ATOM 915 N N . GLU A 1 119 ? 49.416 1.809 -49.751 1.00 84.19 119 GLU A N 1
ATOM 916 C CA . GLU A 1 119 ? 49.569 0.910 -48.603 1.00 84.19 119 GLU A CA 1
ATOM 917 C C . GLU A 1 119 ? 49.166 1.604 -47.300 1.00 84.19 119 GLU A C 1
ATOM 919 O O . GLU A 1 119 ? 48.434 1.017 -46.500 1.00 84.19 119 GLU A O 1
ATOM 924 N N . HIS A 1 120 ? 49.528 2.877 -47.110 1.00 87.06 120 HIS A N 1
ATOM 925 C CA . HIS A 1 120 ? 49.048 3.645 -45.962 1.00 87.06 120 HIS A CA 1
ATOM 926 C C . HIS A 1 120 ? 47.520 3.766 -45.945 1.00 87.06 120 HIS A C 1
ATOM 928 O O . HIS A 1 120 ? 46.894 3.504 -44.915 1.00 87.06 120 HIS A O 1
ATOM 934 N N . ILE A 1 121 ? 46.907 4.084 -47.091 1.00 88.62 121 ILE A N 1
ATOM 935 C CA . ILE A 1 121 ? 45.442 4.171 -47.215 1.00 88.62 121 ILE A CA 1
ATOM 936 C C . ILE A 1 121 ? 44.795 2.827 -46.855 1.00 88.62 121 ILE A C 1
ATOM 938 O O . ILE A 1 121 ? 43.831 2.779 -46.090 1.00 88.62 121 ILE A O 1
ATOM 942 N N . LYS A 1 122 ? 45.343 1.717 -47.354 1.00 90.31 122 LYS A N 1
ATOM 943 C CA . LYS A 1 122 ? 44.839 0.367 -47.076 1.00 90.31 122 LYS A CA 1
ATOM 944 C C . LYS A 1 122 ? 44.946 -0.003 -45.595 1.00 90.31 122 LYS A C 1
ATOM 946 O O . LYS A 1 122 ? 43.997 -0.558 -45.038 1.00 90.31 122 LYS A O 1
ATOM 951 N N . LEU A 1 123 ? 46.065 0.324 -44.948 1.00 92.88 123 LEU A N 1
ATOM 952 C CA . LEU A 1 123 ? 46.248 0.112 -43.511 1.00 92.88 123 LEU A CA 1
ATOM 953 C C . LEU A 1 123 ? 45.241 0.931 -42.697 1.00 92.88 123 LEU A C 1
ATOM 955 O O . LEU A 1 123 ? 44.587 0.375 -41.815 1.00 92.88 123 LEU A O 1
ATOM 959 N N . GLN A 1 124 ? 45.052 2.213 -43.026 1.00 94.00 124 GLN A N 1
ATOM 960 C CA . GLN A 1 124 ? 44.052 3.063 -42.373 1.00 94.00 124 GLN A CA 1
ATOM 961 C C . GLN A 1 124 ? 42.630 2.521 -42.549 1.00 94.00 124 GLN A C 1
ATOM 963 O O . GLN A 1 124 ? 41.871 2.464 -41.584 1.00 94.00 124 GLN A O 1
ATOM 968 N N . MET A 1 125 ? 42.270 2.070 -43.754 1.00 94.56 125 MET A N 1
ATOM 969 C CA . MET A 1 125 ? 40.964 1.454 -44.004 1.00 94.56 125 MET A CA 1
ATOM 970 C C . MET A 1 125 ? 40.751 0.192 -43.163 1.00 94.56 125 MET A C 1
ATOM 972 O O . MET A 1 125 ? 39.661 -0.004 -42.628 1.00 94.56 125 MET A O 1
ATOM 976 N N . ASN A 1 126 ? 41.781 -0.642 -43.003 1.00 95.50 126 ASN A N 1
ATOM 977 C CA . ASN A 1 126 ? 41.688 -1.845 -42.180 1.00 95.50 126 ASN A CA 1
ATOM 978 C C . ASN A 1 126 ? 41.510 -1.511 -40.689 1.00 95.50 126 ASN A C 1
ATOM 980 O O . ASN A 1 126 ? 40.638 -2.081 -40.036 1.00 95.50 126 ASN A O 1
ATOM 984 N N . VAL A 1 127 ? 42.274 -0.544 -40.167 1.00 96.88 127 VAL A N 1
ATOM 985 C CA . VAL A 1 127 ? 42.121 -0.055 -38.784 1.00 96.88 127 VAL A CA 1
ATOM 986 C C . VAL A 1 127 ? 40.715 0.505 -38.561 1.00 96.88 127 VAL A C 1
ATOM 988 O O . VAL A 1 127 ? 40.064 0.157 -37.579 1.00 96.88 127 VAL A O 1
ATOM 991 N N . ASN A 1 128 ? 40.201 1.305 -39.498 1.00 96.56 128 ASN A N 1
ATOM 992 C CA . ASN A 1 128 ? 38.847 1.851 -39.412 1.00 96.56 128 ASN A CA 1
ATOM 993 C C . ASN A 1 128 ? 37.776 0.752 -39.452 1.00 96.56 128 ASN A C 1
ATOM 995 O O . ASN A 1 128 ? 36.788 0.837 -38.728 1.00 96.56 128 ASN A O 1
ATOM 999 N N . SER A 1 129 ? 37.973 -0.297 -40.258 1.00 97.38 129 SER A N 1
ATOM 1000 C CA . SER A 1 129 ? 37.064 -1.447 -40.302 1.00 97.38 129 SER A CA 1
ATOM 1001 C C . SER A 1 129 ? 37.036 -2.212 -38.979 1.00 97.38 129 SER A C 1
ATOM 1003 O O . SER A 1 129 ? 35.968 -2.650 -38.558 1.00 97.38 129 SER A O 1
ATOM 1005 N N . GLN A 1 130 ? 38.189 -2.383 -38.327 1.00 96.94 130 GLN A N 1
ATOM 1006 C CA . GLN A 1 130 ? 38.275 -3.028 -37.015 1.00 96.94 130 GLN A CA 1
ATOM 1007 C C . GLN A 1 130 ? 37.606 -2.172 -35.939 1.00 96.94 130 GLN A C 1
ATOM 1009 O O . GLN A 1 130 ? 36.746 -2.665 -35.216 1.00 96.94 130 GLN A O 1
ATOM 1014 N N . LEU A 1 131 ? 37.909 -0.871 -35.911 1.00 97.81 131 LEU A N 1
ATOM 1015 C CA . LEU A 1 131 ? 37.283 0.067 -34.981 1.00 97.81 131 LEU A CA 1
ATOM 1016 C C . LEU A 1 131 ? 35.756 0.087 -35.140 1.00 97.81 131 LEU A C 1
ATOM 1018 O O . LEU A 1 131 ? 35.026 0.127 -34.150 1.00 97.81 131 LEU A O 1
ATOM 1022 N N . LEU A 1 132 ? 35.263 0.025 -36.380 1.00 97.69 132 LEU A N 1
ATOM 1023 C CA . LEU A 1 132 ? 33.834 -0.056 -36.662 1.00 97.69 132 LEU A CA 1
ATOM 1024 C C . LEU A 1 132 ? 33.215 -1.351 -36.112 1.00 97.69 132 LEU A C 1
ATOM 1026 O O . LEU A 1 132 ? 32.140 -1.297 -35.516 1.00 97.69 132 LEU A O 1
ATOM 1030 N N . ALA A 1 133 ? 33.891 -2.493 -36.266 1.00 97.19 133 ALA A N 1
ATOM 1031 C CA . ALA A 1 133 ? 33.426 -3.774 -35.733 1.00 97.19 133 ALA A CA 1
ATOM 1032 C C . ALA A 1 133 ? 33.371 -3.778 -34.194 1.00 97.19 133 ALA A C 1
ATOM 1034 O O . ALA A 1 133 ? 32.361 -4.183 -33.618 1.00 97.19 133 ALA A O 1
ATOM 1035 N N . ASP A 1 134 ? 34.403 -3.253 -33.531 1.00 97.88 134 ASP A N 1
ATOM 1036 C CA . ASP A 1 134 ? 34.444 -3.134 -32.068 1.00 97.88 134 ASP A CA 1
ATOM 1037 C C . ASP A 1 134 ? 33.348 -2.196 -31.548 1.00 97.88 134 ASP A C 1
ATOM 1039 O O . ASP A 1 134 ? 32.684 -2.473 -30.547 1.00 97.88 134 ASP A O 1
ATOM 1043 N N . THR A 1 135 ? 33.109 -1.092 -32.260 1.00 97.56 135 THR A N 1
ATOM 1044 C CA . THR A 1 135 ? 32.034 -0.150 -31.925 1.00 97.56 135 THR A CA 1
ATOM 1045 C C . THR A 1 135 ? 30.664 -0.821 -32.036 1.00 97.56 135 THR A C 1
ATOM 1047 O O . THR A 1 135 ? 29.820 -0.627 -31.163 1.00 97.56 135 THR A O 1
ATOM 1050 N N . LEU A 1 136 ? 30.451 -1.653 -33.060 1.00 98.31 136 LEU A N 1
ATOM 1051 C CA . LEU A 1 136 ? 29.204 -2.394 -33.246 1.00 98.31 136 LEU A CA 1
ATOM 1052 C C . LEU A 1 136 ? 28.953 -3.389 -32.101 1.00 98.31 136 LEU A C 1
ATOM 1054 O O . LEU A 1 136 ? 27.848 -3.432 -31.563 1.00 98.31 136 LEU A O 1
ATOM 1058 N N . LEU A 1 137 ? 29.980 -4.132 -31.677 1.00 97.75 137 LEU A N 1
ATOM 1059 C CA . LEU A 1 137 ? 29.888 -5.044 -30.530 1.00 97.75 137 LEU A CA 1
ATOM 1060 C C . LEU A 1 137 ? 29.572 -4.300 -29.226 1.00 97.75 137 LEU A C 1
ATOM 1062 O O . LEU A 1 137 ? 28.750 -4.755 -28.430 1.00 97.75 137 LEU A O 1
ATOM 1066 N N . ASN A 1 138 ? 30.185 -3.132 -29.015 1.00 97.94 138 ASN A N 1
ATOM 1067 C CA . ASN A 1 138 ? 29.902 -2.301 -27.846 1.00 97.94 138 ASN A CA 1
ATOM 1068 C C . ASN A 1 138 ? 28.454 -1.794 -27.839 1.00 97.94 138 ASN A C 1
ATOM 1070 O O . ASN A 1 138 ? 27.814 -1.821 -26.788 1.00 97.94 138 ASN A O 1
ATOM 1074 N N . ILE A 1 139 ? 27.923 -1.373 -28.992 1.00 98.00 139 ILE A N 1
ATOM 1075 C CA . ILE A 1 139 ? 26.521 -0.951 -29.125 1.00 98.00 139 ILE A CA 1
ATOM 1076 C C . ILE A 1 139 ? 25.581 -2.113 -28.789 1.00 98.00 139 ILE A C 1
ATOM 1078 O O . ILE A 1 139 ? 24.697 -1.938 -27.958 1.00 98.00 139 ILE A O 1
ATOM 1082 N N . GLN A 1 140 ? 25.827 -3.310 -29.324 1.00 97.81 140 GLN A N 1
ATOM 1083 C CA . GLN A 1 140 ? 25.032 -4.503 -29.000 1.00 97.81 140 GLN A CA 1
ATOM 1084 C C . GLN A 1 140 ? 25.076 -4.843 -27.502 1.00 97.81 140 GLN A C 1
ATOM 1086 O O . GLN A 1 140 ? 24.064 -5.189 -26.894 1.00 97.81 140 GLN A O 1
ATOM 1091 N N . GLY A 1 141 ? 26.246 -4.705 -26.871 1.00 97.88 141 GLY A N 1
ATOM 1092 C CA . GLY A 1 141 ? 26.387 -4.884 -25.426 1.00 97.88 141 GLY A CA 1
ATOM 1093 C C . GLY A 1 141 ? 25.617 -3.840 -24.608 1.00 97.88 141 GLY A C 1
ATOM 1094 O O . GLY A 1 141 ? 25.116 -4.153 -23.527 1.00 97.88 141 GLY A O 1
ATOM 1095 N N . LEU A 1 142 ? 25.511 -2.606 -25.106 1.00 98.31 142 LEU A N 1
ATOM 1096 C CA . LEU A 1 142 ? 24.706 -1.551 -24.488 1.00 98.31 142 LEU A CA 1
ATOM 1097 C C . LEU A 1 142 ? 23.205 -1.791 -24.676 1.00 98.31 142 LEU A C 1
ATOM 1099 O O . LEU A 1 142 ? 22.464 -1.608 -23.715 1.00 98.31 142 LEU A O 1
ATOM 1103 N N . GLU A 1 143 ? 22.770 -2.248 -25.850 1.00 98.31 143 GLU A N 1
ATOM 1104 C CA . GLU A 1 143 ? 21.377 -2.636 -26.116 1.00 98.31 143 GLU A CA 1
ATOM 1105 C C . GLU A 1 143 ? 20.924 -3.740 -25.155 1.00 98.31 143 GLU A C 1
ATOM 1107 O O . GLU A 1 143 ? 19.926 -3.577 -24.457 1.00 98.31 143 GLU A O 1
ATOM 1112 N N . ALA A 1 144 ? 21.724 -4.798 -24.991 1.00 98.06 144 ALA A N 1
ATOM 1113 C CA . ALA A 1 144 ? 21.409 -5.872 -24.049 1.00 98.06 144 ALA A CA 1
ATOM 1114 C C . ALA A 1 144 ? 21.295 -5.376 -22.592 1.00 98.06 144 ALA A C 1
ATOM 1116 O O . ALA A 1 144 ? 20.422 -5.810 -21.840 1.00 98.06 144 ALA A O 1
ATOM 1117 N N . LYS A 1 145 ? 22.160 -4.441 -22.171 1.00 98.38 145 LYS A N 1
ATOM 1118 C CA . LYS A 1 145 ? 22.076 -3.827 -20.832 1.00 98.38 145 LYS A CA 1
ATOM 1119 C C . LYS A 1 145 ? 20.843 -2.938 -20.679 1.00 98.38 145 LYS A C 1
ATOM 1121 O O . LYS A 1 145 ? 20.263 -2.894 -19.591 1.00 98.38 145 LYS A O 1
ATOM 1126 N N . LEU A 1 146 ? 20.461 -2.224 -21.735 1.00 98.31 146 LEU A N 1
ATOM 1127 C CA . LEU A 1 146 ? 19.263 -1.395 -21.754 1.00 98.31 146 LEU A CA 1
ATOM 1128 C C . LEU A 1 146 ? 18.006 -2.260 -21.615 1.00 98.31 146 LEU A C 1
ATOM 1130 O O . LEU A 1 146 ? 17.152 -1.941 -20.792 1.00 98.31 146 LEU A O 1
ATOM 1134 N N . ASP A 1 147 ? 17.936 -3.387 -22.321 1.00 98.19 147 ASP A N 1
ATOM 1135 C CA . ASP A 1 147 ? 16.815 -4.327 -22.230 1.00 98.19 147 ASP A CA 1
ATOM 1136 C C . ASP A 1 147 ? 16.655 -4.901 -20.818 1.00 98.19 147 ASP A C 1
ATOM 1138 O O . ASP A 1 147 ? 15.559 -4.869 -20.257 1.00 98.19 147 ASP A O 1
ATOM 1142 N N . VAL A 1 148 ? 17.753 -5.336 -20.190 1.00 98.38 148 VAL A N 1
ATOM 1143 C CA . VAL A 1 148 ? 17.735 -5.797 -18.789 1.00 98.38 148 VAL A CA 1
ATOM 1144 C C . VAL A 1 148 ? 17.271 -4.683 -17.846 1.00 98.38 148 VAL A C 1
ATOM 1146 O O . VAL A 1 148 ? 16.487 -4.923 -16.929 1.00 98.38 148 VAL A O 1
ATOM 1149 N N . THR A 1 149 ? 17.715 -3.446 -18.072 1.00 97.75 149 THR A N 1
ATOM 1150 C CA . THR A 1 149 ? 17.304 -2.295 -17.252 1.00 97.75 149 THR A CA 1
ATOM 1151 C C . THR A 1 149 ? 15.808 -2.001 -17.404 1.00 97.75 149 THR A C 1
ATOM 1153 O O . THR A 1 149 ? 15.123 -1.749 -16.409 1.00 97.75 149 THR A O 1
ATOM 1156 N N . ASN A 1 150 ? 15.278 -2.079 -18.626 1.00 98.12 150 ASN A N 1
ATOM 1157 C CA . ASN A 1 150 ? 13.851 -1.917 -18.905 1.00 98.12 150 ASN A CA 1
ATOM 1158 C C . ASN A 1 150 ? 13.019 -3.017 -18.230 1.00 98.12 150 ASN A C 1
ATOM 1160 O O . ASN A 1 150 ? 12.014 -2.708 -17.590 1.00 98.12 150 ASN A O 1
ATOM 1164 N N . GLN A 1 151 ? 13.468 -4.273 -18.297 1.00 97.81 151 GLN A N 1
ATOM 1165 C CA . GLN A 1 151 ? 12.831 -5.406 -17.620 1.00 97.81 151 GLN A CA 1
ATOM 1166 C C . GLN A 1 151 ? 12.758 -5.175 -16.102 1.00 97.81 151 GLN A C 1
ATOM 1168 O O . GLN A 1 151 ? 11.676 -5.220 -15.518 1.00 97.81 151 GLN A O 1
ATOM 1173 N N . ASN A 1 152 ? 13.887 -4.825 -15.477 1.00 98.12 152 ASN A N 1
ATOM 1174 C CA . ASN A 1 152 ? 13.946 -4.538 -14.041 1.00 98.12 152 ASN A CA 1
ATOM 1175 C C . ASN A 1 152 ? 13.027 -3.367 -13.651 1.00 98.12 152 ASN A C 1
ATOM 1177 O O . ASN A 1 152 ? 12.409 -3.377 -12.589 1.00 98.12 152 ASN A O 1
ATOM 1181 N N . THR A 1 153 ? 12.911 -2.352 -14.511 1.00 98.25 153 THR A N 1
ATOM 1182 C CA . THR A 1 153 ? 12.023 -1.200 -14.281 1.00 98.25 153 THR A CA 1
ATOM 1183 C C . THR A 1 153 ? 10.550 -1.612 -14.308 1.00 98.25 153 THR A C 1
ATOM 1185 O O . THR A 1 153 ? 9.762 -1.140 -13.484 1.00 98.25 153 THR A O 1
ATOM 1188 N N . LEU A 1 154 ? 10.167 -2.522 -15.208 1.00 98.25 154 LEU A N 1
ATOM 1189 C CA . LEU A 1 154 ? 8.814 -3.084 -15.248 1.00 98.25 154 LEU A CA 1
ATOM 1190 C C . LEU A 1 154 ? 8.507 -3.904 -13.989 1.00 98.25 154 LEU A C 1
ATOM 1192 O O . LEU A 1 154 ? 7.443 -3.726 -13.397 1.00 98.25 154 LEU A O 1
ATOM 1196 N N . GLU A 1 155 ? 9.444 -4.742 -13.540 1.00 98.12 155 GLU A N 1
ATOM 1197 C CA . GLU A 1 155 ? 9.294 -5.525 -12.305 1.00 98.12 155 GLU A CA 1
ATOM 1198 C C . GLU A 1 155 ? 9.153 -4.623 -11.071 1.00 98.12 155 GLU A C 1
ATOM 1200 O O . GLU A 1 155 ? 8.242 -4.808 -10.263 1.00 98.12 155 GLU A O 1
ATOM 1205 N N . LEU A 1 156 ? 9.984 -3.583 -10.953 1.00 98.38 156 LEU A N 1
ATOM 1206 C CA . LEU A 1 156 ? 9.868 -2.592 -9.877 1.00 98.38 156 LEU A CA 1
ATOM 1207 C C . LEU A 1 156 ? 8.518 -1.868 -9.903 1.00 98.38 156 LEU A C 1
ATOM 1209 O O . LEU A 1 156 ? 7.918 -1.647 -8.852 1.00 98.38 156 LEU A O 1
ATOM 1213 N N . THR A 1 157 ? 8.012 -1.546 -11.095 1.00 98.19 157 THR A N 1
ATOM 1214 C CA . THR A 1 157 ? 6.692 -0.921 -11.259 1.00 98.19 157 THR A CA 1
ATOM 1215 C C . THR A 1 157 ? 5.574 -1.859 -10.792 1.00 98.19 157 THR A C 1
ATOM 1217 O O . THR A 1 157 ? 4.630 -1.419 -10.135 1.00 98.19 157 THR A O 1
ATOM 1220 N N . HIS A 1 158 ? 5.685 -3.161 -11.073 1.00 97.88 158 HIS A N 1
ATOM 1221 C CA . HIS A 1 158 ? 4.743 -4.167 -10.583 1.00 97.88 158 HIS A CA 1
ATOM 1222 C C . HIS A 1 158 ? 4.740 -4.240 -9.051 1.00 97.88 158 HIS A C 1
ATOM 1224 O O . HIS A 1 158 ? 3.682 -4.101 -8.436 1.00 97.88 158 HIS A O 1
ATOM 1230 N N . TYR A 1 159 ? 5.915 -4.370 -8.426 1.00 98.00 159 TYR A N 1
ATOM 1231 C CA . TYR A 1 159 ? 6.031 -4.394 -6.965 1.00 98.00 159 TYR A CA 1
ATOM 1232 C C . TYR A 1 159 ? 5.500 -3.117 -6.311 1.00 98.00 159 TYR A C 1
ATOM 1234 O O . TYR A 1 159 ? 4.837 -3.175 -5.276 1.00 98.00 159 TYR A O 1
ATOM 1242 N N . GLN A 1 160 ? 5.741 -1.957 -6.926 1.00 98.38 160 GLN A N 1
ATOM 1243 C CA . GLN A 1 160 ? 5.197 -0.691 -6.444 1.00 98.38 160 GLN A CA 1
ATOM 1244 C C . GLN A 1 160 ? 3.661 -0.689 -6.459 1.00 98.38 160 GLN A C 1
ATOM 1246 O O . GLN A 1 160 ? 3.041 -0.221 -5.504 1.00 98.38 160 GLN A O 1
ATOM 1251 N N . ASN A 1 161 ? 3.038 -1.243 -7.501 1.00 98.12 161 ASN A N 1
ATOM 1252 C CA . ASN A 1 161 ? 1.583 -1.343 -7.588 1.00 98.12 161 ASN A CA 1
ATOM 1253 C C . ASN A 1 161 ? 1.002 -2.310 -6.544 1.00 98.12 161 ASN A C 1
ATOM 1255 O O . ASN A 1 161 ? 0.026 -1.963 -5.880 1.00 98.12 161 ASN A O 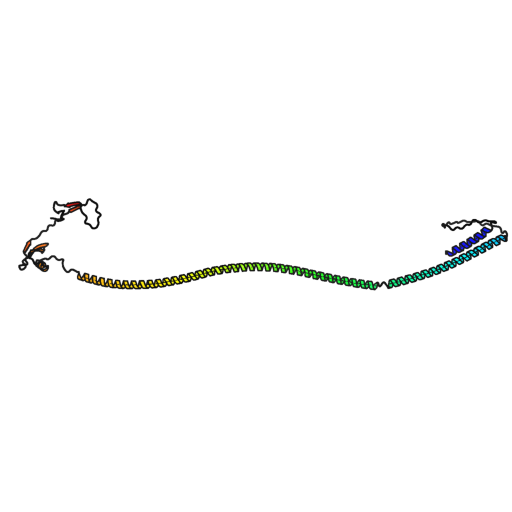1
ATOM 1259 N N . GLU A 1 162 ? 1.611 -3.482 -6.341 1.00 98.31 162 GLU A N 1
ATOM 1260 C CA . GLU A 1 162 ? 1.186 -4.433 -5.298 1.00 98.31 162 GLU A CA 1
ATOM 1261 C C . GLU A 1 162 ? 1.309 -3.842 -3.888 1.00 98.31 162 GLU A C 1
ATOM 1263 O O . GLU A 1 162 ? 0.410 -3.987 -3.050 1.00 98.31 162 GLU A O 1
ATOM 1268 N N . MET A 1 163 ? 2.406 -3.126 -3.632 1.00 98.25 163 MET A N 1
ATOM 1269 C CA . MET A 1 163 ? 2.620 -2.432 -2.368 1.00 98.25 163 MET A CA 1
ATOM 1270 C C . MET A 1 163 ? 1.565 -1.341 -2.152 1.00 98.25 163 MET A C 1
ATOM 1272 O O . MET A 1 163 ? 1.006 -1.257 -1.061 1.00 98.25 163 MET A O 1
ATOM 1276 N N . ASN A 1 164 ? 1.229 -0.559 -3.184 1.00 98.44 164 ASN A N 1
ATOM 1277 C CA . ASN A 1 164 ? 0.170 0.451 -3.101 1.00 98.44 164 ASN A CA 1
ATOM 1278 C C . ASN A 1 164 ? -1.190 -0.171 -2.750 1.00 98.44 164 ASN A C 1
ATOM 1280 O O . ASN A 1 164 ? -1.870 0.330 -1.857 1.00 98.44 164 ASN A O 1
ATOM 1284 N N . VAL A 1 165 ? -1.569 -1.288 -3.383 1.00 98.38 165 VAL A N 1
ATOM 1285 C CA . VAL A 1 165 ? -2.821 -2.001 -3.063 1.00 98.38 165 VAL A CA 1
ATOM 1286 C C . VAL A 1 165 ? -2.834 -2.471 -1.607 1.00 98.38 165 VAL A C 1
ATOM 1288 O O . VAL A 1 165 ? -3.831 -2.303 -0.905 1.00 98.38 165 VAL A O 1
ATOM 1291 N N . THR A 1 166 ? -1.715 -3.021 -1.131 1.00 98.31 166 THR A N 1
ATOM 1292 C CA . THR A 1 166 ? -1.586 -3.497 0.253 1.00 98.31 166 THR A CA 1
ATOM 1293 C C . THR A 1 166 ? -1.703 -2.349 1.256 1.00 98.31 166 THR A C 1
ATOM 1295 O O . THR A 1 166 ? -2.398 -2.475 2.262 1.00 98.31 166 THR A O 1
ATOM 1298 N N . VAL A 1 167 ? -1.068 -1.209 0.971 1.00 98.56 167 VAL A N 1
ATOM 1299 C CA . VAL A 1 167 ? -1.143 -0.007 1.811 1.00 98.56 167 VAL A CA 1
ATOM 1300 C C . VAL A 1 167 ? -2.570 0.534 1.882 1.00 98.56 167 VAL A C 1
ATOM 1302 O O . VAL A 1 167 ? -3.029 0.859 2.974 1.00 98.56 167 VAL A O 1
ATOM 1305 N N . GLU A 1 168 ? -3.290 0.607 0.761 1.00 98.38 168 GLU A N 1
ATOM 1306 C CA . GLU A 1 168 ? -4.687 1.061 0.765 1.00 98.38 168 GLU A CA 1
ATOM 1307 C C . GLU A 1 168 ? -5.597 0.110 1.551 1.00 98.38 168 GLU A C 1
ATOM 1309 O O . GLU A 1 168 ? -6.427 0.567 2.335 1.00 98.38 168 GLU A O 1
ATOM 1314 N N . LYS A 1 169 ? -5.384 -1.208 1.444 1.00 98.50 169 LYS A N 1
ATOM 1315 C CA . LYS A 1 169 ? -6.120 -2.185 2.258 1.00 98.50 169 LYS A CA 1
ATOM 1316 C C . LYS A 1 169 ? -5.867 -1.994 3.758 1.00 98.50 169 LYS A C 1
ATOM 1318 O O . LYS A 1 169 ? -6.812 -1.972 4.540 1.00 98.50 169 LYS A O 1
ATOM 1323 N N . LEU A 1 170 ? -4.606 -1.819 4.158 1.00 98.56 170 LEU A N 1
ATOM 1324 C CA . LEU A 1 170 ? -4.243 -1.593 5.561 1.00 98.56 170 LEU A CA 1
ATOM 1325 C C . LEU A 1 170 ? -4.814 -0.279 6.108 1.00 98.56 170 LEU A C 1
ATOM 1327 O O . LEU A 1 170 ? -5.214 -0.231 7.268 1.00 98.56 170 LEU A O 1
ATOM 1331 N N . LYS A 1 171 ? -4.878 0.781 5.292 1.00 98.56 171 LYS A N 1
ATOM 1332 C CA . LYS A 1 171 ? -5.528 2.042 5.682 1.00 98.56 171 LYS A CA 1
ATOM 1333 C C . LYS A 1 171 ? -7.013 1.848 5.968 1.00 98.56 171 LYS A C 1
ATOM 1335 O O . LYS A 1 171 ? -7.518 2.431 6.925 1.00 98.56 171 LYS A O 1
ATOM 1340 N N . GLU A 1 172 ? -7.695 1.038 5.166 1.00 98.38 172 GLU A N 1
ATOM 1341 C CA . GLU A 1 172 ? -9.117 0.768 5.365 1.00 98.38 172 GLU A CA 1
ATOM 1342 C C . GLU A 1 172 ? -9.364 -0.074 6.624 1.00 98.38 172 GLU A C 1
ATOM 1344 O O . GLU A 1 172 ? -10.157 0.324 7.474 1.00 98.38 172 GLU A O 1
ATOM 1349 N N . GLU A 1 173 ? -8.600 -1.153 6.826 1.00 98.44 173 GLU A N 1
ATOM 1350 C CA . GLU A 1 173 ? -8.655 -1.953 8.063 1.00 98.44 173 GLU A CA 1
ATOM 1351 C C . GLU A 1 173 ? -8.344 -1.093 9.309 1.00 98.44 173 GLU A C 1
ATOM 1353 O O . GLU A 1 173 ? -8.964 -1.242 10.369 1.00 98.44 173 GLU A O 1
ATOM 1358 N N . GLN A 1 174 ? -7.415 -0.137 9.188 1.00 98.56 174 GLN A N 1
ATOM 1359 C CA . GLN A 1 174 ? -7.107 0.825 10.246 1.00 98.56 174 GLN A CA 1
ATOM 1360 C C . GLN A 1 174 ? -8.281 1.776 10.525 1.00 98.56 174 GLN A C 1
ATOM 1362 O O . GLN A 1 174 ? -8.558 2.067 11.693 1.00 98.56 174 GLN A O 1
ATOM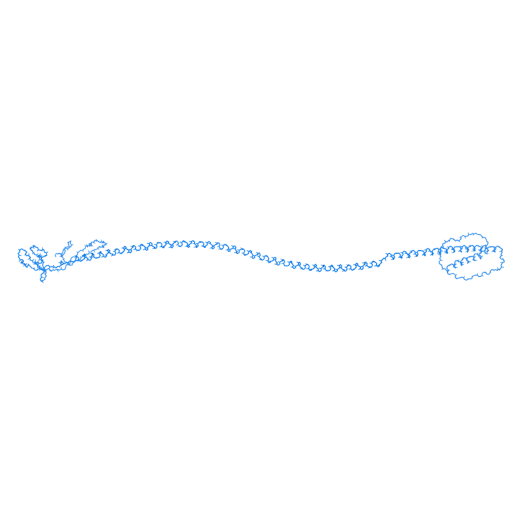 1367 N N . ARG A 1 175 ? -8.978 2.253 9.485 1.00 98.44 175 ARG A N 1
ATOM 1368 C CA . ARG A 1 175 ? -10.163 3.116 9.614 1.00 98.44 175 ARG A CA 1
ATOM 1369 C C . ARG A 1 175 ? -11.303 2.382 10.318 1.00 98.44 175 ARG A C 1
ATOM 1371 O O . ARG A 1 175 ? -11.840 2.910 11.289 1.00 98.44 175 ARG A O 1
ATOM 1378 N N . GLU A 1 176 ? -11.609 1.157 9.896 1.00 98.44 176 GLU A N 1
ATOM 1379 C CA . GLU A 1 176 ? -12.627 0.307 10.533 1.00 98.44 176 GLU A CA 1
ATOM 1380 C C . GLU A 1 176 ? -12.297 0.045 12.008 1.00 98.44 176 GLU A C 1
ATOM 1382 O O . GLU A 1 176 ? -13.152 0.158 12.887 1.00 98.44 176 GLU A O 1
ATOM 1387 N N . THR A 1 177 ? -11.027 -0.240 12.308 1.00 98.31 177 THR A N 1
ATOM 1388 C CA . THR A 1 177 ? -10.576 -0.440 13.691 1.00 98.31 177 THR A CA 1
ATOM 1389 C C . THR A 1 177 ? -10.766 0.825 14.533 1.00 98.31 177 THR A C 1
ATOM 1391 O O . THR A 1 177 ? -11.228 0.740 15.672 1.00 98.31 177 THR A O 1
ATOM 1394 N N . ALA A 1 178 ? -10.452 2.006 13.993 1.00 98.38 178 ALA A N 1
ATOM 1395 C CA . ALA A 1 178 ? -10.645 3.276 14.693 1.00 98.38 178 ALA A CA 1
ATOM 1396 C C . ALA A 1 178 ? -12.132 3.574 14.975 1.00 98.38 178 ALA A C 1
ATOM 1398 O O . ALA A 1 178 ? -12.473 4.057 16.061 1.00 98.38 178 ALA A O 1
ATOM 1399 N N . GLU A 1 179 ? -13.022 3.251 14.033 1.00 98.31 179 GLU A N 1
ATOM 1400 C CA . GLU A 1 179 ? -14.475 3.364 14.213 1.00 98.31 179 GLU A CA 1
ATOM 1401 C C . GLU A 1 179 ? -14.981 2.413 15.302 1.00 98.31 179 GLU A C 1
ATOM 1403 O O . GLU A 1 179 ? -15.656 2.859 16.232 1.00 98.31 179 GLU A O 1
ATOM 1408 N N . ASN A 1 180 ? -14.565 1.145 15.273 1.00 98.25 180 ASN A N 1
ATOM 1409 C CA . ASN A 1 180 ? -14.927 0.160 16.296 1.00 98.25 180 ASN A CA 1
ATOM 1410 C C . ASN A 1 180 ? -14.460 0.583 17.699 1.00 98.25 180 ASN A C 1
ATOM 1412 O O . ASN A 1 180 ? -15.215 0.474 18.664 1.00 98.25 180 ASN A O 1
ATOM 1416 N N . VAL A 1 181 ? -13.243 1.125 17.823 1.00 98.56 181 VAL A N 1
ATOM 1417 C CA . VAL A 1 181 ? -12.733 1.669 19.096 1.00 98.56 181 VAL A CA 1
ATOM 1418 C C . VAL A 1 181 ? -13.577 2.851 19.579 1.00 98.56 181 VAL A C 1
ATOM 1420 O O . VAL A 1 181 ? -13.834 2.982 20.776 1.00 98.56 181 VAL A O 1
ATOM 1423 N N . THR A 1 182 ? -14.034 3.705 18.663 1.00 98.31 182 THR A N 1
ATOM 1424 C CA . THR A 1 182 ? -14.886 4.853 18.996 1.00 98.31 182 THR A CA 1
ATOM 1425 C C . THR A 1 182 ? -16.254 4.401 19.506 1.00 98.31 182 THR A C 1
ATOM 1427 O O . THR A 1 182 ? -16.723 4.914 20.520 1.00 98.31 182 THR A O 1
ATOM 1430 N N . VAL A 1 183 ? -16.865 3.405 18.859 1.00 98.38 183 VAL A N 1
ATOM 1431 C CA . VAL A 1 183 ? -18.133 2.804 19.308 1.00 98.38 183 VAL A CA 1
ATOM 1432 C C . VAL A 1 183 ? -17.973 2.171 20.689 1.00 98.38 183 VAL A C 1
ATOM 1434 O O . VAL A 1 183 ? -18.713 2.521 21.607 1.00 98.38 183 VAL A O 1
ATOM 1437 N N . ALA A 1 184 ? -16.951 1.330 20.877 1.00 98.25 184 ALA A N 1
ATOM 1438 C CA . ALA A 1 184 ? -16.677 0.688 22.162 1.00 98.25 184 ALA A CA 1
ATOM 1439 C C . ALA A 1 184 ? -16.452 1.710 23.289 1.00 98.25 184 ALA A C 1
ATOM 1441 O O . ALA A 1 184 ? -16.880 1.499 24.423 1.00 98.25 184 ALA A O 1
ATOM 1442 N N . LYS A 1 185 ? -15.819 2.852 22.988 1.00 98.50 185 LYS A N 1
ATOM 1443 C CA . LYS A 1 185 ? -15.654 3.946 23.951 1.00 98.50 185 LYS A CA 1
ATOM 1444 C C . LYS A 1 185 ? -17.004 4.493 24.429 1.00 98.50 185 LYS A C 1
ATOM 1446 O O . LYS A 1 185 ? -17.175 4.669 25.633 1.00 98.50 185 LYS A O 1
ATOM 1451 N N . TYR A 1 186 ? -17.941 4.750 23.515 1.00 97.81 186 TYR A N 1
ATOM 1452 C CA . TYR A 1 186 ? -19.276 5.238 23.875 1.00 97.81 186 TYR A CA 1
ATOM 1453 C C . TYR A 1 186 ? -20.077 4.201 24.673 1.00 97.81 186 TYR A C 1
ATOM 1455 O O . TYR A 1 186 ? -20.741 4.559 25.644 1.00 97.81 186 TYR A O 1
ATOM 1463 N N . GLU A 1 187 ? -19.978 2.918 24.319 1.00 98.44 187 GLU A N 1
ATOM 1464 C CA . GLU A 1 187 ? -20.625 1.836 25.072 1.00 98.44 187 GLU A CA 1
ATOM 1465 C C . GLU A 1 187 ? -20.085 1.725 26.504 1.00 98.44 187 GLU A C 1
ATOM 1467 O O . GLU A 1 187 ? -20.860 1.593 27.452 1.00 98.44 187 GLU A O 1
ATOM 1472 N N . ILE A 1 188 ? -18.766 1.841 26.690 1.00 98.44 188 ILE A N 1
ATOM 1473 C CA . ILE A 1 188 ? -18.144 1.843 28.022 1.00 98.44 188 ILE A CA 1
ATOM 1474 C C . ILE A 1 188 ? -18.615 3.047 28.848 1.00 98.44 188 ILE A C 1
ATOM 1476 O O . ILE A 1 188 ? -18.888 2.901 30.039 1.00 98.44 188 ILE A O 1
ATOM 1480 N N . GLU A 1 189 ? -18.730 4.231 28.243 1.00 98.19 189 GLU A N 1
ATOM 1481 C CA . GLU A 1 189 ? -19.219 5.438 28.923 1.00 98.19 189 GLU A CA 1
ATOM 1482 C C . GLU A 1 189 ? -20.681 5.290 29.378 1.00 98.19 189 GLU A C 1
ATOM 1484 O O . GLU A 1 189 ? -21.029 5.658 30.507 1.00 98.19 189 GLU A O 1
ATOM 1489 N N . TYR A 1 190 ? -21.518 4.671 28.541 1.00 98.06 190 TYR A N 1
ATOM 1490 C CA . TYR A 1 190 ? -22.892 4.323 28.894 1.00 98.06 190 TYR A CA 1
ATOM 1491 C C . TYR A 1 190 ? -22.943 3.336 30.070 1.00 98.06 190 TYR A C 1
ATOM 1493 O O . TYR A 1 190 ? -23.565 3.626 31.092 1.00 98.06 190 TYR A O 1
ATOM 1501 N N . LEU A 1 191 ? -22.205 2.224 29.986 1.00 98.44 191 LEU A N 1
ATOM 1502 C CA . LEU A 1 191 ? -22.133 1.228 31.063 1.00 98.44 191 LEU A CA 1
ATOM 1503 C C . LEU A 1 191 ? -21.606 1.816 32.378 1.00 98.44 191 LEU A C 1
ATOM 1505 O O . LEU A 1 191 ? -22.055 1.429 33.456 1.00 98.44 191 LEU A O 1
ATOM 1509 N N . ASN A 1 192 ? -20.670 2.763 32.313 1.00 98.44 192 ASN A N 1
ATOM 1510 C CA . ASN A 1 192 ? -20.160 3.453 33.494 1.00 98.44 192 ASN A CA 1
ATOM 1511 C C . ASN A 1 192 ? -21.245 4.310 34.172 1.00 98.44 192 ASN A C 1
ATOM 1513 O O . ASN A 1 192 ? -21.310 4.371 35.400 1.00 98.44 192 ASN A O 1
ATOM 1517 N N . THR A 1 193 ? -22.120 4.933 33.381 1.00 98.12 193 THR A N 1
ATOM 1518 C CA . THR A 1 193 ? -23.258 5.712 33.890 1.00 98.12 193 THR A CA 1
ATOM 1519 C C . THR A 1 193 ? -24.273 4.805 34.588 1.00 98.12 193 THR A C 1
ATOM 1521 O O . THR A 1 193 ? -24.666 5.088 35.722 1.00 98.12 193 THR A O 1
ATOM 1524 N N . ASP A 1 194 ? -24.626 3.676 33.968 1.00 98.25 194 ASP A N 1
ATOM 1525 C CA . ASP A 1 194 ? -25.516 2.675 34.569 1.00 98.25 194 ASP A CA 1
ATOM 1526 C C . ASP A 1 194 ? -24.928 2.105 35.868 1.00 98.25 194 ASP A C 1
ATOM 1528 O O . ASP A 1 194 ? -25.633 1.968 36.871 1.00 98.25 194 ASP A O 1
ATOM 1532 N N . MET A 1 195 ? -23.620 1.831 35.888 1.00 98.44 195 MET A N 1
ATOM 1533 C CA . MET A 1 195 ? -22.914 1.339 37.073 1.00 98.44 195 MET A CA 1
ATOM 1534 C C . MET A 1 195 ? -22.978 2.333 38.240 1.00 98.44 195 MET A C 1
ATOM 1536 O O . MET A 1 195 ? -23.251 1.936 39.376 1.00 98.44 195 MET A O 1
ATOM 1540 N N . GLU A 1 196 ? -22.759 3.627 37.992 1.00 98.06 196 GLU A N 1
ATOM 1541 C CA . GLU A 1 196 ? -22.907 4.651 39.034 1.00 98.06 196 GLU A CA 1
ATOM 1542 C C . GLU A 1 196 ? -24.367 4.776 39.511 1.00 98.06 196 GLU A C 1
ATOM 1544 O O . GLU A 1 196 ? -24.602 4.964 40.709 1.00 98.06 196 GLU A O 1
ATOM 1549 N N . GLY A 1 197 ? -25.346 4.565 38.623 1.00 98.31 197 GLY A N 1
ATOM 1550 C CA . GLY A 1 197 ? -26.763 4.455 38.981 1.00 98.31 197 GLY A CA 1
ATOM 1551 C C . GLY A 1 197 ? -27.048 3.291 39.938 1.00 98.31 197 GLY A C 1
ATOM 1552 O O . GLY A 1 197 ? -27.615 3.493 41.015 1.00 98.31 197 GLY A O 1
ATOM 1553 N N . VAL A 1 198 ? -26.585 2.083 39.603 1.00 98.50 198 VAL A N 1
ATOM 1554 C CA . VAL A 1 198 ? -26.725 0.884 40.453 1.00 98.50 198 VAL A CA 1
ATOM 1555 C C . VAL A 1 198 ? -26.048 1.082 41.809 1.00 98.50 198 VAL A C 1
ATOM 1557 O O . VAL A 1 198 ? -26.598 0.727 42.853 1.00 98.50 198 VAL A O 1
ATOM 1560 N N . LYS A 1 199 ? -24.863 1.693 41.824 1.00 98.50 199 LYS A N 1
ATOM 1561 C CA . LYS A 1 199 ? -24.124 2.001 43.053 1.00 98.50 199 LYS A CA 1
ATOM 1562 C C . LYS A 1 199 ? -24.892 2.966 43.955 1.00 98.50 199 LYS A C 1
ATOM 1564 O O . LYS A 1 199 ? -24.892 2.785 45.173 1.00 98.50 199 LYS A O 1
ATOM 1569 N N . GLN A 1 200 ? -25.558 3.970 43.382 1.00 98.19 200 GLN A N 1
ATOM 1570 C CA . GLN A 1 200 ? -26.422 4.865 44.148 1.00 98.19 200 GLN A CA 1
ATOM 1571 C C . GLN A 1 200 ? -27.637 4.120 44.706 1.00 98.19 200 GLN A C 1
ATOM 1573 O O . GLN A 1 200 ? -27.874 4.178 45.910 1.00 98.19 200 GLN A O 1
ATOM 1578 N N . GLN A 1 201 ? -28.326 3.335 43.877 1.00 98.31 201 GLN A N 1
ATOM 1579 C CA . GLN A 1 201 ? -29.466 2.530 44.316 1.00 98.31 201 GLN A CA 1
ATOM 1580 C C . GLN A 1 201 ? -29.088 1.560 45.448 1.00 98.31 201 GLN A C 1
ATOM 1582 O O . GLN A 1 201 ? -29.849 1.377 46.401 1.00 98.31 201 GLN A O 1
ATOM 1587 N N . SER A 1 202 ? -27.893 0.966 45.389 1.00 98.44 202 SER A N 1
ATOM 1588 C CA . SER A 1 202 ? -27.372 0.115 46.459 1.00 98.44 202 SER A CA 1
ATOM 1589 C C . SER A 1 202 ? -27.160 0.885 47.765 1.00 98.44 202 SER A C 1
ATOM 1591 O O . SER A 1 202 ? -27.460 0.339 48.827 1.00 98.44 202 SER A O 1
ATOM 1593 N N . ARG A 1 203 ? -26.657 2.129 47.714 1.00 98.31 203 ARG A N 1
ATOM 1594 C CA . ARG A 1 203 ? -26.521 2.988 48.906 1.00 98.31 203 ARG A CA 1
ATOM 1595 C C . ARG A 1 203 ? -27.881 3.320 49.509 1.00 98.31 203 ARG A C 1
ATOM 1597 O O . ARG A 1 203 ? -28.051 3.203 50.718 1.00 98.31 203 ARG A O 1
ATOM 1604 N N . ASP A 1 204 ? -28.843 3.681 48.670 1.00 98.38 204 ASP A N 1
ATOM 1605 C CA . ASP A 1 204 ? -30.190 4.038 49.120 1.00 98.38 204 ASP A CA 1
ATOM 1606 C C . ASP A 1 204 ? -30.887 2.833 49.766 1.00 98.38 204 ASP A C 1
ATOM 1608 O O . ASP A 1 204 ? -31.472 2.944 50.843 1.00 98.38 204 ASP A O 1
ATOM 1612 N N . THR A 1 205 ? -30.733 1.650 49.164 1.00 98.44 205 THR A N 1
ATOM 1613 C CA . THR A 1 205 ? -31.248 0.387 49.715 1.00 98.44 205 THR A CA 1
ATOM 1614 C C . THR A 1 205 ? -30.612 0.067 51.066 1.00 98.44 205 THR A C 1
ATOM 1616 O O . THR A 1 205 ? -31.314 -0.314 52.000 1.00 98.44 205 THR A O 1
ATOM 1619 N N . TYR A 1 206 ? -29.293 0.241 51.196 1.00 98.25 206 TYR A N 1
ATOM 1620 C CA . TYR A 1 206 ? -28.594 0.037 52.464 1.00 98.25 206 TYR A CA 1
ATOM 1621 C C . TYR A 1 206 ? -29.138 0.957 53.566 1.00 98.25 206 TYR A C 1
ATOM 1623 O O . TYR A 1 206 ? -29.455 0.487 54.658 1.00 98.25 206 TYR A O 1
ATOM 1631 N N . ASN A 1 207 ? -29.310 2.248 53.267 1.00 98.44 207 ASN A N 1
ATOM 1632 C CA . ASN A 1 207 ? -29.855 3.213 54.222 1.00 98.44 207 ASN A CA 1
ATOM 1633 C C . ASN A 1 207 ? -31.279 2.837 54.657 1.00 98.44 207 ASN A C 1
ATOM 1635 O O . ASN A 1 207 ? -31.575 2.843 55.849 1.00 98.44 207 ASN A O 1
ATOM 1639 N N . TYR A 1 208 ? -32.133 2.434 53.711 1.00 98.31 208 TYR A N 1
ATOM 1640 C CA . TYR A 1 208 ? -33.495 1.987 54.008 1.00 98.31 208 TYR A CA 1
ATOM 1641 C C . TYR A 1 208 ? -33.528 0.749 54.919 1.00 98.31 208 TYR A C 1
ATOM 1643 O O . TYR A 1 208 ? -34.338 0.667 55.842 1.00 98.31 208 TYR A O 1
ATOM 1651 N N . VAL A 1 209 ? -32.626 -0.214 54.704 1.00 98.38 209 VAL A N 1
ATOM 1652 C CA . VAL A 1 209 ? -32.507 -1.396 55.574 1.00 98.38 209 VAL A CA 1
ATOM 1653 C C . VAL A 1 209 ? -32.075 -1.008 56.990 1.00 98.38 209 VAL A C 1
ATOM 1655 O O . VAL A 1 209 ? -32.619 -1.544 57.958 1.00 98.38 209 VAL A O 1
ATOM 1658 N N . GLU A 1 210 ? -31.142 -0.067 57.140 1.00 98.00 210 GLU A N 1
ATOM 1659 C CA . GLU A 1 210 ? -30.757 0.440 58.463 1.00 98.00 210 GLU A CA 1
ATOM 1660 C C . GLU A 1 210 ? -31.920 1.174 59.151 1.00 98.00 210 GLU A C 1
ATOM 1662 O O . GLU A 1 210 ? -32.176 0.945 60.334 1.00 98.00 210 GLU A O 1
ATOM 1667 N N . GLU A 1 211 ? -32.707 1.968 58.421 1.00 97.88 211 GLU A N 1
ATOM 1668 C CA . GLU A 1 211 ? -33.930 2.575 58.960 1.00 97.88 211 GLU A CA 1
ATOM 1669 C C . GLU A 1 211 ? -34.925 1.513 59.445 1.00 97.88 211 GLU A C 1
ATOM 1671 O O . GLU A 1 211 ? -35.380 1.576 60.592 1.00 97.88 211 GLU A O 1
ATOM 1676 N N . LEU A 1 212 ? -35.208 0.491 58.629 1.00 98.31 212 LEU A N 1
ATOM 1677 C CA . LEU A 1 212 ? -36.086 -0.620 59.008 1.00 98.31 212 LEU A CA 1
ATOM 1678 C C . LEU A 1 212 ? -35.594 -1.343 60.262 1.00 98.31 212 LEU A C 1
ATOM 1680 O O . LEU A 1 212 ? -36.387 -1.627 61.158 1.00 98.31 212 LEU A O 1
ATOM 1684 N N . LYS A 1 213 ? -34.290 -1.600 60.365 1.00 98.19 213 LYS A N 1
ATOM 1685 C CA . LYS A 1 213 ? -33.674 -2.221 61.542 1.00 98.19 213 LYS A CA 1
ATOM 1686 C C . LYS A 1 213 ? -33.877 -1.378 62.801 1.00 98.19 213 LYS A C 1
ATOM 1688 O O . LYS A 1 213 ? -34.241 -1.916 63.846 1.00 98.19 213 LYS A O 1
ATOM 1693 N N . THR A 1 214 ? -33.698 -0.057 62.714 1.00 97.38 214 THR A N 1
ATOM 1694 C CA . THR A 1 214 ? -33.981 0.832 63.855 1.00 97.38 214 THR A CA 1
ATOM 1695 C C . THR A 1 214 ? -35.469 0.868 64.215 1.00 97.38 214 THR A C 1
ATOM 1697 O O . THR A 1 214 ? -35.809 0.904 65.398 1.00 97.38 214 THR A O 1
ATOM 1700 N N . GLY A 1 215 ? -36.364 0.823 63.223 1.00 98.00 215 GLY A N 1
ATOM 1701 C CA . GLY A 1 215 ? -37.810 0.740 63.434 1.00 98.00 215 GLY A CA 1
ATOM 1702 C C . GLY A 1 215 ? -38.232 -0.571 64.100 1.00 98.00 215 GLY A C 1
ATOM 1703 O O . GLY A 1 215 ? -39.057 -0.563 65.016 1.00 98.00 215 GLY A O 1
ATOM 1704 N N . TRP A 1 216 ? -37.610 -1.684 63.707 1.00 97.75 216 TRP A N 1
ATOM 1705 C CA . TRP A 1 216 ? -37.832 -2.990 64.319 1.00 97.75 216 TRP A CA 1
ATOM 1706 C C . TRP A 1 216 ? -37.431 -2.983 65.795 1.00 97.75 216 TRP A C 1
ATOM 1708 O O . TRP A 1 216 ? -38.239 -3.351 66.639 1.00 97.75 216 TRP A O 1
ATOM 1718 N N . LEU A 1 217 ? -36.245 -2.463 66.133 1.00 97.75 217 LEU A N 1
ATOM 1719 C CA . LEU A 1 217 ? -35.791 -2.350 67.528 1.00 97.75 217 LEU A CA 1
ATOM 1720 C C . LEU A 1 217 ? -36.760 -1.541 68.404 1.00 97.75 217 LEU A C 1
ATOM 1722 O O . LEU A 1 217 ? -37.021 -1.913 69.546 1.00 97.75 217 LEU A O 1
ATOM 1726 N N . LYS A 1 218 ? -37.322 -0.446 67.874 1.00 97.31 218 LYS A N 1
ATOM 1727 C CA . LYS A 1 218 ? -38.352 0.335 68.583 1.00 97.31 218 LYS A CA 1
ATOM 1728 C C . LYS A 1 218 ? -39.629 -0.474 68.806 1.00 97.31 218 LYS A C 1
ATOM 1730 O O . LYS A 1 218 ? -40.240 -0.360 69.862 1.00 97.31 218 LYS A O 1
ATOM 1735 N N . THR A 1 219 ? -40.023 -1.273 67.818 1.00 97.50 219 THR A N 1
ATOM 1736 C CA . THR A 1 219 ? -41.218 -2.121 67.896 1.00 97.50 219 THR A CA 1
ATOM 1737 C C . THR A 1 219 ? -41.023 -3.249 68.906 1.00 97.50 219 THR A C 1
ATOM 1739 O O . THR A 1 219 ? -41.898 -3.458 69.738 1.00 97.50 219 THR A O 1
ATOM 1742 N N . ASP A 1 220 ? -39.863 -3.912 68.906 1.00 97.69 220 ASP A N 1
ATOM 1743 C CA . ASP A 1 220 ? -39.518 -4.943 69.895 1.00 97.69 220 ASP A CA 1
ATOM 1744 C C . ASP A 1 220 ? -39.548 -4.383 71.326 1.00 97.69 220 ASP A C 1
ATOM 1746 O O . ASP A 1 220 ? -40.090 -5.021 72.228 1.00 97.69 220 ASP A O 1
ATOM 1750 N N . LEU A 1 221 ? -39.027 -3.165 71.534 1.00 96.94 221 LEU A N 1
ATOM 1751 C CA . LEU A 1 221 ? -39.109 -2.473 72.825 1.00 96.94 221 LEU A CA 1
ATOM 1752 C C . LEU A 1 221 ? -40.559 -2.184 73.235 1.00 96.94 221 LEU A C 1
ATOM 1754 O O . LEU A 1 221 ? -40.923 -2.437 74.378 1.00 96.94 221 LEU A O 1
ATOM 1758 N N . ALA A 1 222 ? -41.393 -1.697 72.312 1.00 96.88 222 ALA A N 1
ATOM 1759 C CA . ALA A 1 222 ? -42.805 -1.434 72.589 1.00 96.88 222 ALA A CA 1
ATOM 1760 C C . ALA A 1 222 ? -43.582 -2.721 72.917 1.00 96.88 222 ALA A C 1
ATOM 1762 O O . ALA A 1 222 ? -44.425 -2.730 73.809 1.00 96.88 222 ALA A O 1
ATOM 1763 N N . VAL A 1 223 ? -43.284 -3.829 72.234 1.00 97.56 223 VAL A N 1
ATOM 1764 C CA . VAL A 1 223 ? -43.881 -5.137 72.543 1.00 97.56 223 VAL A CA 1
ATOM 1765 C C . VAL A 1 223 ? -43.447 -5.622 73.926 1.00 97.56 223 VAL A C 1
ATOM 1767 O O . VAL A 1 223 ? -44.280 -6.133 74.672 1.00 97.56 223 VAL A O 1
ATOM 1770 N N . ALA A 1 224 ? -42.173 -5.450 74.292 1.00 96.56 224 ALA A N 1
ATOM 1771 C CA . ALA A 1 224 ? -41.691 -5.791 75.629 1.00 96.56 224 ALA A CA 1
ATOM 1772 C C . ALA A 1 224 ? -42.416 -4.992 76.728 1.00 96.56 224 ALA A C 1
ATOM 1774 O O . ALA A 1 224 ? -42.771 -5.568 77.755 1.00 96.56 224 ALA A O 1
ATOM 1775 N N . ASP A 1 225 ? -42.687 -3.707 76.485 1.00 97.12 225 ASP A N 1
ATOM 1776 C CA . ASP A 1 225 ? -43.438 -2.832 77.394 1.00 97.12 225 ASP A CA 1
ATOM 1777 C C . ASP A 1 225 ? -44.885 -3.317 77.583 1.00 97.12 225 ASP A C 1
ATOM 1779 O O . ASP A 1 225 ? -45.320 -3.568 78.705 1.00 97.12 225 ASP A O 1
ATOM 1783 N N . VAL A 1 226 ? -45.593 -3.608 76.483 1.00 97.38 226 VAL A N 1
ATOM 1784 C CA . VAL A 1 226 ? -46.961 -4.164 76.515 1.00 97.38 226 VAL A CA 1
ATOM 1785 C C . VAL A 1 226 ? -47.021 -5.517 77.233 1.00 97.38 226 VAL A C 1
ATOM 1787 O O . VAL A 1 226 ? -47.984 -5.802 77.944 1.00 97.38 226 VAL A O 1
ATOM 1790 N N . ILE A 1 227 ? -46.009 -6.377 77.071 1.00 97.12 227 ILE A N 1
ATOM 1791 C CA . ILE A 1 227 ? -45.921 -7.644 77.819 1.00 97.12 227 ILE A CA 1
ATOM 1792 C C . ILE A 1 227 ? -45.793 -7.378 79.328 1.00 97.12 227 ILE A C 1
ATOM 1794 O O . ILE A 1 227 ? -46.380 -8.116 80.129 1.00 97.12 227 ILE A O 1
ATOM 1798 N N . GLY A 1 228 ? -45.055 -6.333 79.711 1.00 95.88 228 GLY A N 1
ATOM 1799 C CA . GLY A 1 228 ? -44.976 -5.844 81.086 1.00 95.88 228 GLY A CA 1
ATOM 1800 C C . GLY A 1 228 ? -46.343 -5.406 81.607 1.00 95.88 228 GLY A C 1
ATOM 1801 O O . GLY A 1 228 ? -46.846 -5.999 82.560 1.00 95.88 228 GLY A O 1
ATOM 1802 N N . GLU A 1 229 ? -46.994 -4.468 80.915 1.00 96.31 229 GLU A N 1
ATOM 1803 C CA . GLU A 1 229 ? -48.330 -3.973 81.279 1.00 96.31 229 GLU A CA 1
ATOM 1804 C C . GLU A 1 229 ? -49.361 -5.108 81.399 1.00 96.31 229 GLU A C 1
ATOM 1806 O O . GLU A 1 229 ? -50.158 -5.156 82.338 1.00 96.31 229 GLU A O 1
ATOM 1811 N N . LEU A 1 230 ? -49.338 -6.074 80.475 1.00 96.56 230 LEU A N 1
ATOM 1812 C CA . LEU A 1 230 ? -50.235 -7.227 80.511 1.00 96.56 230 LEU A CA 1
ATOM 1813 C C . LEU A 1 230 ? -49.991 -8.115 81.739 1.00 96.56 230 LEU A C 1
ATOM 1815 O O . LEU A 1 230 ? -50.937 -8.689 82.287 1.00 96.56 230 LEU A O 1
ATOM 1819 N N . SER A 1 231 ? -48.734 -8.249 82.163 1.00 96.06 231 SER A N 1
ATOM 1820 C CA . SER A 1 231 ? -48.371 -9.012 83.359 1.00 96.06 231 SER A CA 1
ATOM 1821 C C . SER A 1 231 ? -48.905 -8.339 84.623 1.00 96.06 231 SER A C 1
ATOM 1823 O O . SER A 1 231 ? -49.497 -9.023 85.461 1.00 96.06 231 SER A O 1
ATOM 1825 N N . ASP A 1 232 ? -48.800 -7.012 84.706 1.00 95.62 232 ASP A N 1
ATOM 1826 C CA . ASP A 1 232 ? -49.343 -6.221 85.814 1.00 95.62 232 ASP A CA 1
ATOM 1827 C C . ASP A 1 232 ? -50.874 -6.331 85.881 1.00 95.62 232 ASP A C 1
ATOM 1829 O O . ASP A 1 232 ? -51.444 -6.648 86.929 1.00 95.62 232 ASP A O 1
ATOM 1833 N N . VAL A 1 233 ? -51.557 -6.167 84.741 1.00 95.50 233 VAL A N 1
ATOM 1834 C CA . VAL A 1 233 ? -53.020 -6.324 84.644 1.00 95.50 233 VAL A CA 1
ATOM 1835 C C . VAL A 1 233 ? -53.455 -7.733 85.046 1.00 95.50 233 VAL A C 1
ATOM 1837 O O . VAL A 1 233 ? -54.465 -7.903 85.733 1.00 95.50 233 VAL A O 1
ATOM 1840 N N . LYS A 1 234 ? -52.700 -8.761 84.644 1.00 96.31 234 LYS A N 1
ATOM 1841 C CA . LYS A 1 234 ? -52.976 -10.149 85.029 1.00 96.31 234 LYS A CA 1
ATOM 1842 C C . LYS A 1 234 ? -52.877 -10.341 86.543 1.00 96.31 234 LYS A C 1
ATOM 1844 O O . LYS A 1 234 ? -53.716 -11.042 87.112 1.00 96.31 234 LYS A O 1
ATOM 1849 N N . GLU A 1 235 ? -51.874 -9.754 87.191 1.00 94.56 235 GLU A N 1
ATOM 1850 C CA . GLU A 1 235 ? -51.725 -9.831 88.645 1.00 94.56 235 GLU A CA 1
ATOM 1851 C C . GLU A 1 235 ? -52.877 -9.115 89.366 1.00 94.56 235 GLU A C 1
ATOM 1853 O O . GLU A 1 235 ? -53.462 -9.664 90.304 1.00 94.56 235 GLU A O 1
ATOM 1858 N N . GLU A 1 236 ? -53.269 -7.937 88.884 1.00 93.19 236 GLU A N 1
ATOM 1859 C CA . GLU A 1 236 ? -54.373 -7.161 89.454 1.00 93.19 236 GLU A CA 1
ATOM 1860 C C . GLU A 1 236 ? -55.733 -7.861 89.290 1.00 93.19 236 GLU A C 1
ATOM 1862 O O . GLU A 1 236 ? -56.542 -7.922 90.223 1.00 93.19 236 GLU A O 1
ATOM 1867 N N . ALA A 1 237 ? -55.972 -8.481 88.132 1.00 92.75 237 ALA A N 1
ATOM 1868 C CA . ALA A 1 237 ? -57.155 -9.304 87.898 1.00 92.75 237 ALA A CA 1
ATOM 1869 C C . ALA A 1 237 ? -57.199 -10.521 88.838 1.00 92.75 237 ALA A C 1
ATOM 1871 O O . ALA A 1 237 ? -58.268 -10.885 89.334 1.00 92.75 237 ALA A O 1
ATOM 1872 N N . LEU A 1 238 ? -56.047 -11.140 89.126 1.00 93.62 238 LEU A N 1
ATOM 1873 C CA . LEU A 1 238 ? -55.968 -12.259 90.065 1.00 93.62 238 LEU A CA 1
ATOM 1874 C C . LEU A 1 238 ? -56.329 -11.815 91.490 1.00 93.62 238 LEU A C 1
ATOM 1876 O O . LEU A 1 238 ? -57.135 -12.479 92.142 1.00 93.62 238 LEU A O 1
ATOM 1880 N N . LYS A 1 239 ? -55.800 -10.671 91.948 1.00 92.25 239 LYS A N 1
ATOM 1881 C CA . LYS A 1 239 ? -56.149 -10.068 93.249 1.00 92.25 239 LYS A CA 1
ATOM 1882 C C . LYS A 1 239 ? -57.645 -9.771 93.344 1.00 92.25 239 LYS A C 1
ATOM 1884 O O . LYS A 1 239 ? -58.286 -10.133 94.330 1.00 92.25 239 LYS A O 1
ATOM 1889 N N . SER A 1 240 ? -58.211 -9.183 92.293 1.00 90.88 240 SER A N 1
ATOM 1890 C CA . SER A 1 240 ? -59.644 -8.877 92.211 1.00 90.88 240 SER A CA 1
ATOM 1891 C C . SER A 1 240 ? -60.508 -10.141 92.285 1.00 90.88 240 SER A C 1
ATOM 1893 O O . SER A 1 240 ? -61.489 -10.182 93.025 1.00 90.88 240 SER A O 1
ATOM 1895 N N . ASN A 1 241 ? -60.125 -11.211 91.581 1.00 89.12 241 ASN A N 1
ATOM 1896 C CA . ASN A 1 241 ? -60.834 -12.493 91.628 1.00 89.12 241 ASN A CA 1
ATOM 1897 C C . ASN A 1 241 ? -60.824 -13.124 93.029 1.00 89.12 241 ASN A C 1
ATOM 1899 O O . ASN A 1 241 ? -61.842 -13.671 93.455 1.00 89.12 241 ASN A O 1
ATOM 1903 N N . VAL A 1 242 ? -59.708 -13.026 93.761 1.00 88.81 242 VAL A N 1
ATOM 1904 C CA . VAL A 1 242 ? -59.630 -13.478 95.161 1.00 88.81 242 VAL A CA 1
ATOM 1905 C C . VAL A 1 242 ? -60.603 -12.685 96.038 1.00 88.81 242 VAL A C 1
ATOM 1907 O O . VAL A 1 242 ? -61.380 -13.288 96.776 1.00 88.81 242 VAL A O 1
ATOM 1910 N N . GLN A 1 243 ? -60.642 -11.356 95.901 1.00 87.56 243 GLN A N 1
ATOM 1911 C CA . GLN A 1 243 ? -61.585 -10.515 96.652 1.00 87.56 243 GLN A CA 1
ATOM 1912 C C . GLN A 1 243 ? -63.052 -10.850 96.339 1.00 87.56 243 GLN A C 1
ATOM 1914 O O . GLN A 1 243 ? -63.888 -10.882 97.242 1.00 87.56 243 GLN A O 1
ATOM 1919 N N . ILE A 1 244 ? -63.383 -11.136 95.074 1.00 86.38 244 ILE A N 1
ATOM 1920 C CA . ILE A 1 244 ? -64.733 -11.571 94.684 1.00 86.38 244 ILE A CA 1
ATOM 1921 C C . ILE A 1 244 ? -65.090 -12.895 95.370 1.00 86.38 244 ILE A C 1
ATOM 1923 O O . ILE A 1 244 ? -66.191 -13.017 95.910 1.00 86.38 244 ILE A O 1
ATOM 1927 N N . ALA A 1 245 ? -64.172 -13.866 95.396 1.00 81.19 245 ALA A N 1
ATOM 1928 C CA . ALA A 1 245 ? -64.394 -15.141 96.076 1.00 81.19 245 ALA A CA 1
ATOM 1929 C C . ALA A 1 245 ? -64.621 -14.954 97.591 1.00 81.19 245 ALA A C 1
ATOM 1931 O O . ALA A 1 245 ? -65.524 -15.567 98.165 1.00 81.19 245 ALA A O 1
ATOM 1932 N N . GLU A 1 246 ? -63.869 -14.058 98.237 1.00 80.44 246 GLU A N 1
ATOM 1933 C CA . GLU A 1 246 ? -64.064 -13.704 99.651 1.00 80.44 246 GLU A CA 1
ATOM 1934 C C . GLU A 1 246 ? -65.430 -13.043 99.914 1.00 80.44 246 GLU A C 1
ATOM 1936 O O . GLU A 1 246 ? -66.106 -13.363 100.897 1.00 80.44 246 GLU A O 1
ATOM 1941 N N . LEU A 1 247 ? -65.878 -12.144 99.029 1.00 78.19 247 LEU A N 1
ATOM 1942 C CA . LEU A 1 247 ? -67.198 -11.507 99.117 1.00 78.19 247 LEU A CA 1
ATOM 1943 C C . LEU A 1 247 ? -68.343 -12.512 98.922 1.00 78.19 247 LEU A C 1
ATOM 1945 O O . LEU A 1 247 ? -69.349 -12.447 99.635 1.00 78.19 247 LEU A O 1
ATOM 1949 N N . GLN A 1 248 ? -68.194 -13.464 97.999 1.00 74.56 248 GLN A N 1
ATOM 1950 C CA . GLN A 1 248 ? -69.162 -14.546 97.797 1.00 74.56 248 GLN A CA 1
ATOM 1951 C C . GLN A 1 248 ? -69.271 -15.450 99.035 1.00 74.56 248 GLN A C 1
ATOM 1953 O O . GLN A 1 248 ? -70.377 -15.792 99.457 1.00 74.56 248 GLN A O 1
ATOM 1958 N N . ALA A 1 249 ? -68.151 -15.763 99.694 1.00 71.19 249 ALA A N 1
ATOM 1959 C CA . ALA A 1 249 ? -68.161 -16.518 100.948 1.00 71.19 249 ALA A CA 1
ATOM 1960 C C . ALA A 1 249 ? -68.882 -15.766 102.088 1.00 71.19 249 ALA A C 1
ATOM 1962 O O . ALA A 1 249 ? -69.589 -16.379 102.885 1.00 71.19 249 ALA A O 1
ATOM 1963 N N . ARG A 1 250 ? -68.766 -14.431 102.144 1.00 65.56 250 ARG A N 1
ATOM 1964 C CA . ARG A 1 250 ? -69.446 -13.583 103.146 1.00 65.56 250 ARG A CA 1
ATOM 1965 C C . ARG A 1 250 ? -70.949 -13.391 102.916 1.00 65.56 250 ARG A C 1
ATOM 1967 O O . ARG A 1 250 ? -71.644 -13.001 103.848 1.00 65.56 250 ARG A O 1
ATOM 1974 N N . THR A 1 251 ? -71.448 -13.629 101.705 1.00 60.47 251 THR A N 1
ATOM 1975 C CA . THR A 1 251 ? -72.847 -13.357 101.314 1.00 60.47 251 THR A CA 1
ATOM 1976 C C . THR A 1 251 ? -73.723 -14.609 101.230 1.00 60.47 251 THR A C 1
ATOM 1978 O O . THR A 1 251 ? -74.883 -14.521 100.833 1.00 60.47 251 THR A O 1
ATOM 1981 N N . SER A 1 252 ? -73.212 -15.768 101.655 1.00 49.28 252 SER A N 1
ATOM 1982 C CA . SER A 1 252 ? -74.000 -17.002 101.766 1.00 49.28 252 SER A CA 1
ATOM 1983 C C . SER A 1 252 ? -75.028 -16.878 102.909 1.00 49.28 252 SER A C 1
ATOM 1985 O O . SER A 1 252 ? -74.615 -16.776 104.066 1.00 49.28 252 SER A O 1
ATOM 1987 N N . PRO A 1 253 ? -76.353 -16.873 102.654 1.00 50.38 253 PRO A N 1
ATOM 1988 C CA . PRO A 1 253 ? -77.345 -16.687 103.708 1.00 50.38 253 PRO A CA 1
ATOM 1989 C C . PRO A 1 253 ? -77.556 -17.981 104.504 1.00 50.38 253 PRO A C 1
ATOM 1991 O O . PRO A 1 253 ? -78.002 -18.991 103.961 1.00 50.38 253 PRO A O 1
ATOM 1994 N N . SER A 1 254 ? -77.308 -17.939 105.812 1.00 52.19 254 SER A N 1
ATOM 1995 C CA . SER A 1 254 ? -77.799 -18.940 106.760 1.00 52.19 254 SER A CA 1
ATOM 1996 C C . SER A 1 254 ? -79.256 -18.616 107.150 1.00 52.19 254 SER A C 1
ATOM 1998 O O . SER A 1 254 ? -79.497 -17.640 107.855 1.00 52.19 254 SER A O 1
ATOM 2000 N N . SER A 1 255 ? -80.205 -19.429 106.662 1.00 54.69 255 SER A N 1
ATOM 2001 C CA . SER A 1 255 ? -81.563 -19.678 107.210 1.00 54.69 255 SER A CA 1
ATOM 2002 C C . SER A 1 255 ? -82.630 -18.553 107.260 1.00 54.69 255 SER A C 1
ATOM 2004 O O . SER A 1 255 ? -83.206 -18.312 108.315 1.00 54.69 255 SER A O 1
ATOM 2006 N N . ILE A 1 256 ? -83.007 -17.933 106.132 1.00 55.19 256 ILE A N 1
ATOM 2007 C CA . ILE A 1 256 ? -84.202 -17.041 106.031 1.00 55.19 256 ILE A CA 1
ATOM 2008 C C . ILE A 1 256 ? -85.456 -17.743 105.440 1.00 55.19 256 ILE A C 1
ATOM 2010 O O . ILE A 1 256 ? -86.461 -17.106 105.146 1.00 55.19 256 ILE A O 1
ATOM 2014 N N . GLY A 1 257 ? -85.433 -19.067 105.253 1.00 59.75 257 GLY A N 1
ATOM 2015 C CA . GLY A 1 257 ? -86.437 -19.766 104.433 1.00 59.75 257 GLY A CA 1
ATOM 2016 C C . GLY A 1 257 ? -87.481 -20.639 105.140 1.00 59.75 257 GLY A C 1
ATOM 2017 O O . GLY A 1 257 ? -88.359 -21.144 104.447 1.00 59.75 257 GLY A O 1
ATOM 2018 N N . GLU A 1 258 ? -87.398 -20.873 106.452 1.00 70.12 258 GLU A N 1
ATOM 2019 C CA . GLU A 1 258 ? -88.233 -21.886 107.122 1.00 70.12 258 GLU A CA 1
ATOM 2020 C C . GLU A 1 258 ? -89.424 -21.244 107.854 1.00 70.12 258 GLU A C 1
ATOM 2022 O O . GLU A 1 258 ? -89.257 -20.295 108.623 1.00 70.12 258 GLU A O 1
ATOM 2027 N N . MET A 1 259 ? -90.642 -21.718 107.560 1.00 73.88 259 MET A N 1
ATOM 2028 C CA . MET A 1 259 ? -91.879 -21.213 108.166 1.00 73.88 259 MET A CA 1
ATOM 2029 C C . MET A 1 259 ? -91.923 -21.642 109.643 1.00 73.88 259 MET A C 1
ATOM 2031 O O . MET A 1 259 ? -91.766 -22.830 109.908 1.00 73.88 259 MET A O 1
ATOM 2035 N N . PRO A 1 260 ? -92.158 -20.731 110.602 1.00 80.44 260 PRO A N 1
ATOM 2036 C CA . PRO A 1 260 ? -92.239 -21.093 112.015 1.00 80.44 260 PRO A CA 1
ATOM 2037 C C . PRO A 1 260 ? -93.365 -22.099 112.290 1.00 80.44 260 PRO A C 1
ATOM 2039 O O . PRO A 1 260 ? -94.475 -21.957 111.774 1.00 80.44 260 PRO A O 1
ATOM 2042 N N . GLU A 1 261 ? -93.082 -23.097 113.127 1.00 81.56 261 GLU A N 1
ATOM 2043 C CA . GLU A 1 261 ? -94.015 -24.185 113.467 1.00 81.56 261 GLU A CA 1
ATOM 2044 C C . GLU A 1 261 ? -94.772 -23.913 114.777 1.00 81.56 261 GLU A C 1
ATOM 2046 O O . GLU A 1 261 ? -95.799 -24.526 115.055 1.00 81.56 261 GLU A O 1
ATOM 2051 N N . SER A 1 262 ? -94.304 -22.955 115.586 1.00 80.31 262 SER A N 1
ATOM 2052 C CA . SER A 1 262 ? -94.869 -22.673 116.908 1.00 80.31 262 SER A CA 1
ATOM 2053 C C . SER A 1 262 ? -94.836 -21.191 117.298 1.00 80.31 262 SER A C 1
ATOM 2055 O O . SER A 1 262 ? -94.058 -20.391 116.763 1.00 80.31 262 SER A O 1
ATOM 2057 N N . CYS A 1 263 ? -95.620 -20.819 118.320 1.00 78.19 263 CYS A N 1
ATOM 2058 C CA . CYS A 1 263 ? -95.505 -19.509 118.972 1.00 78.19 263 CYS A CA 1
ATOM 2059 C C . CYS A 1 263 ? -94.093 -19.260 119.540 1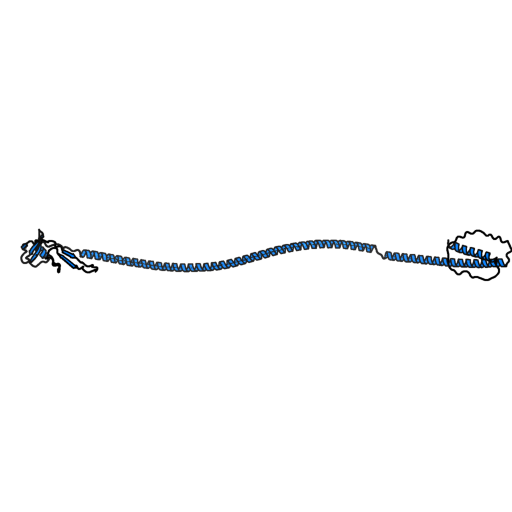.00 78.19 263 CYS A C 1
ATOM 2061 O O . CYS A 1 263 ? -93.636 -18.116 119.591 1.00 78.19 263 CYS A O 1
ATOM 2063 N N . GLY A 1 264 ? -93.366 -20.317 119.925 1.00 77.81 264 GLY A N 1
ATOM 2064 C CA . GLY A 1 264 ? -91.971 -20.228 120.363 1.00 77.81 264 GLY A CA 1
ATOM 2065 C C . GLY A 1 264 ? -91.022 -19.794 119.244 1.00 77.81 264 GLY A C 1
ATOM 2066 O O . GLY A 1 264 ? -90.171 -18.926 119.460 1.00 77.81 264 GLY A O 1
ATOM 2067 N N . ASP A 1 265 ? -91.206 -20.336 118.042 1.00 77.56 265 ASP A N 1
ATOM 2068 C CA . ASP A 1 265 ? -90.401 -19.981 116.868 1.00 77.56 265 ASP A CA 1
ATOM 2069 C C . ASP A 1 265 ? -90.710 -18.565 116.395 1.00 77.56 265 ASP A C 1
ATOM 2071 O O . ASP A 1 265 ? -89.795 -17.781 116.146 1.00 77.56 265 ASP A O 1
ATOM 2075 N N . LEU A 1 266 ? -91.989 -18.182 116.396 1.00 78.81 266 LEU A N 1
ATOM 2076 C CA . LEU A 1 266 ? -92.408 -16.804 116.142 1.00 78.81 266 LEU A CA 1
ATOM 2077 C C . LEU A 1 266 ? -91.744 -15.825 117.120 1.00 78.81 266 LEU A C 1
ATOM 2079 O O . LEU A 1 266 ? -91.250 -14.776 116.703 1.00 78.81 266 LEU A O 1
ATOM 2083 N N . ARG A 1 267 ? -91.644 -16.174 118.409 1.00 76.88 267 ARG A N 1
ATOM 2084 C CA . ARG A 1 267 ? -90.952 -15.336 119.400 1.00 76.88 267 ARG A CA 1
ATOM 2085 C C . ARG A 1 267 ? -89.453 -15.212 119.115 1.00 76.88 267 ARG A C 1
ATOM 2087 O O . ARG A 1 267 ? -88.904 -14.123 119.275 1.00 76.88 267 ARG A O 1
ATOM 2094 N N . ARG A 1 268 ? -88.793 -16.283 118.654 1.00 77.12 268 ARG A N 1
ATOM 2095 C CA . ARG A 1 268 ? -87.378 -16.253 118.223 1.00 77.12 268 ARG A CA 1
ATOM 2096 C C . ARG A 1 268 ? -87.166 -15.419 116.960 1.00 77.12 268 ARG A C 1
ATOM 2098 O O . ARG A 1 268 ? -86.141 -14.757 116.846 1.00 77.12 268 ARG A O 1
ATOM 2105 N N . LEU A 1 269 ? -88.149 -15.401 116.063 1.00 76.25 269 LEU A N 1
ATOM 2106 C CA . LEU A 1 269 ? -88.175 -14.543 114.875 1.00 76.25 269 LEU A CA 1
ATOM 2107 C C . LEU A 1 269 ? -88.537 -13.078 115.192 1.00 76.25 269 LEU A C 1
ATOM 2109 O O . LEU A 1 269 ? -88.499 -12.230 114.305 1.00 76.25 269 LEU A O 1
ATOM 2113 N N . GLY A 1 270 ? -88.851 -12.757 116.453 1.00 78.06 270 GLY A N 1
ATOM 2114 C CA . GLY A 1 270 ? -89.091 -11.390 116.921 1.00 78.06 270 GLY A CA 1
ATOM 2115 C C . GLY A 1 270 ? -90.565 -11.002 117.084 1.00 78.06 270 GLY A C 1
ATOM 2116 O O . GLY A 1 270 ? -90.856 -9.834 117.350 1.00 78.06 270 GLY A O 1
ATOM 2117 N N . HIS A 1 271 ? -91.510 -11.941 116.977 1.00 77.69 271 HIS A N 1
ATOM 2118 C CA . HIS A 1 271 ? -92.921 -11.681 117.275 1.00 77.69 271 HIS A CA 1
ATOM 2119 C C . HIS A 1 271 ? -93.119 -11.569 118.793 1.00 77.69 271 HIS A C 1
ATOM 2121 O O . HIS A 1 271 ? -93.010 -12.543 119.531 1.00 77.69 271 HIS A O 1
ATOM 2127 N N . VAL A 1 272 ? -93.406 -10.355 119.268 1.00 76.50 272 VAL A N 1
ATOM 2128 C CA . VAL A 1 272 ? -93.543 -10.047 120.708 1.00 76.50 272 VAL A CA 1
ATOM 2129 C C . VAL A 1 272 ? -94.945 -9.589 121.115 1.00 76.50 272 VAL A C 1
ATOM 2131 O O . VAL A 1 272 ? -95.203 -9.372 122.295 1.00 76.50 272 VAL A O 1
ATOM 2134 N N . LYS A 1 273 ? -95.858 -9.411 120.153 1.00 78.50 273 LYS A N 1
ATOM 2135 C CA . LYS A 1 273 ? -97.240 -8.979 120.409 1.00 78.50 273 LYS A CA 1
ATOM 2136 C C . LYS A 1 273 ? -98.190 -10.165 120.309 1.00 78.50 273 LYS A C 1
ATOM 2138 O O . LYS A 1 273 ? -98.184 -10.855 119.286 1.00 78.50 273 LYS A O 1
ATOM 2143 N N . SER A 1 274 ? -98.989 -10.379 121.359 1.00 80.38 274 SER A N 1
ATOM 2144 C CA . SER A 1 274 ? -100.027 -11.412 121.360 1.00 80.38 274 SER A CA 1
ATOM 2145 C C . SER A 1 274 ? -101.005 -11.162 120.217 1.00 80.38 274 SER A C 1
ATOM 2147 O O . SER A 1 274 ? -101.354 -10.013 119.931 1.00 80.38 274 SER A O 1
ATOM 2149 N N . GLY A 1 275 ? -101.420 -12.224 119.542 1.00 78.00 275 GLY A N 1
ATOM 2150 C CA . GLY A 1 275 ? -102.249 -12.109 118.353 1.00 78.00 275 GLY A CA 1
ATOM 2151 C C . GLY A 1 275 ? -102.387 -13.424 117.609 1.00 78.00 275 GLY A C 1
ATOM 2152 O O . GLY A 1 275 ? -101.811 -14.442 117.989 1.00 78.00 275 GLY A O 1
ATOM 2153 N N . ILE A 1 276 ? -103.166 -13.378 116.535 1.00 80.38 276 ILE A N 1
ATOM 2154 C CA . ILE A 1 276 ? -103.351 -14.505 115.628 1.00 80.38 276 ILE A CA 1
ATOM 2155 C C . ILE A 1 276 ? -102.160 -14.548 114.669 1.00 80.38 276 ILE A C 1
ATOM 2157 O O . ILE A 1 276 ? -101.914 -13.572 113.960 1.00 80.38 276 ILE A O 1
ATOM 2161 N N . HIS A 1 277 ? -101.441 -15.667 114.635 1.00 79.62 277 HIS A N 1
ATOM 2162 C CA . HIS A 1 277 ? -100.311 -15.897 113.734 1.00 79.62 277 HIS A CA 1
ATOM 2163 C C . HIS A 1 277 ? -100.530 -17.165 112.907 1.00 79.62 277 HIS A C 1
ATOM 2165 O O . HIS A 1 277 ? -101.310 -18.041 113.284 1.00 79.62 277 HIS A O 1
ATOM 2171 N N . LEU A 1 278 ? -99.856 -17.236 111.758 1.00 79.88 278 LEU A N 1
ATOM 2172 C CA . LEU A 1 278 ? -99.842 -18.419 110.903 1.00 79.88 278 LEU A CA 1
ATOM 2173 C C . LEU A 1 278 ? -98.579 -19.219 111.197 1.00 79.88 278 LEU A C 1
ATOM 2175 O O . LEU A 1 278 ? -97.479 -18.672 111.124 1.00 79.88 278 LEU A O 1
ATOM 2179 N N . VAL A 1 279 ? -98.749 -20.497 111.507 1.00 81.62 279 VAL A N 1
ATOM 2180 C CA . VAL A 1 279 ? -97.644 -21.440 111.696 1.00 81.62 279 VAL A CA 1
ATOM 2181 C C . VAL A 1 279 ? -97.828 -22.654 110.803 1.00 81.62 279 VAL A C 1
ATOM 2183 O O . VAL A 1 279 ? -98.934 -22.929 110.333 1.00 81.62 279 VAL A O 1
ATOM 2186 N N . MET A 1 280 ? -96.751 -23.390 110.562 1.00 81.44 280 MET A N 1
ATOM 2187 C CA . MET A 1 280 ? -96.844 -24.697 109.923 1.00 81.44 280 MET A CA 1
ATOM 2188 C C . MET A 1 280 ? -97.243 -25.750 110.967 1.00 81.44 280 MET A C 1
ATOM 2190 O O . MET A 1 280 ? -96.451 -26.074 111.844 1.00 81.44 280 MET A O 1
ATOM 2194 N N . GLY A 1 281 ? -98.475 -26.254 110.890 1.00 72.12 281 GLY A N 1
ATOM 2195 C CA . GLY A 1 281 ? -98.956 -27.367 111.710 1.00 72.12 281 GLY A CA 1
ATOM 2196 C C . GLY A 1 281 ? -98.841 -28.716 110.993 1.00 72.12 281 GLY A C 1
ATOM 2197 O O . GLY A 1 281 ? -98.433 -28.793 109.833 1.00 72.12 281 GLY A O 1
ATOM 2198 N N . GLU A 1 282 ? -99.248 -29.806 111.654 1.00 70.69 282 GLU A N 1
ATOM 2199 C CA . GLU A 1 282 ? -99.064 -31.181 111.144 1.00 70.69 282 GLU A CA 1
ATOM 2200 C C . GLU A 1 282 ? -99.754 -31.449 109.793 1.00 70.69 282 GLU A C 1
ATOM 2202 O O . GLU A 1 282 ? -99.337 -32.334 109.044 1.00 70.69 282 GLU A O 1
ATOM 2207 N N . LYS A 1 283 ? -100.837 -30.724 109.481 1.00 63.03 283 LYS A N 1
ATOM 2208 C CA . LYS A 1 283 ? -101.663 -30.944 108.277 1.00 63.03 283 LYS A CA 1
ATOM 2209 C C . LYS A 1 283 ? -101.631 -29.783 107.276 1.00 63.03 283 LYS A C 1
ATOM 2211 O O . LYS A 1 283 ? -102.344 -29.843 106.272 1.00 63.03 283 LYS A O 1
ATOM 2216 N N . GLY A 1 284 ? -100.816 -28.755 107.518 1.00 71.25 284 GLY A N 1
ATOM 2217 C CA . GLY A 1 284 ? -100.799 -27.519 106.734 1.00 71.25 284 GLY A CA 1
ATOM 2218 C C . GLY A 1 284 ? -100.710 -26.260 107.596 1.00 71.25 284 GLY A C 1
ATOM 2219 O O . GLY A 1 284 ? -100.390 -26.317 108.779 1.00 71.25 284 GLY A O 1
ATOM 2220 N N . VAL A 1 285 ? -100.968 -25.101 106.986 1.00 76.31 285 VAL A N 1
ATOM 2221 C CA . VAL A 1 285 ? -100.870 -23.808 107.677 1.00 76.31 285 VAL A CA 1
ATOM 2222 C C . VAL A 1 285 ? -102.036 -23.640 108.648 1.00 76.31 285 VAL A C 1
ATOM 2224 O O . VAL A 1 285 ? -103.202 -23.641 108.251 1.00 76.31 285 VAL A O 1
ATOM 2227 N N . GLU A 1 286 ? -101.704 -23.452 109.918 1.00 75.69 286 GLU A N 1
ATOM 2228 C CA . GLU A 1 286 ? -102.651 -23.307 111.014 1.00 75.69 286 GLU A CA 1
ATOM 2229 C C . GLU A 1 286 ? -102.665 -21.875 111.533 1.00 75.69 286 GLU A C 1
ATOM 2231 O O . GLU A 1 286 ? -101.643 -21.188 111.561 1.00 75.69 286 GLU A O 1
ATOM 2236 N N . SER A 1 287 ? -103.849 -21.418 111.940 1.00 78.00 287 SER A N 1
ATOM 2237 C CA . SER A 1 287 ? -104.023 -20.116 112.569 1.00 78.00 287 SER A CA 1
ATOM 2238 C C . SER A 1 287 ? -104.122 -20.307 114.077 1.00 78.00 287 SER A C 1
ATOM 2240 O O . SER A 1 287 ? -105.108 -20.843 114.591 1.00 78.00 287 SER A O 1
ATOM 2242 N N . ILE A 1 288 ? -103.078 -19.882 114.783 1.00 77.94 288 ILE A N 1
ATOM 2243 C CA . ILE A 1 288 ? -102.966 -20.032 116.234 1.00 77.94 288 ILE A CA 1
ATOM 2244 C C . ILE A 1 288 ? -103.016 -18.663 116.908 1.00 77.94 288 ILE A C 1
ATOM 2246 O O . ILE A 1 288 ? -102.474 -17.686 116.387 1.00 77.94 288 ILE A O 1
ATOM 2250 N N . TYR A 1 289 ? -103.666 -18.571 118.069 1.00 81.44 289 TYR A N 1
ATOM 2251 C CA . TYR A 1 289 ? -103.517 -17.396 118.923 1.00 81.44 289 TYR A CA 1
ATOM 2252 C C . TYR A 1 289 ? -102.307 -17.606 119.819 1.00 81.44 289 TYR A C 1
ATOM 2254 O O . TYR A 1 289 ? -102.338 -18.460 120.706 1.00 81.44 289 TYR A O 1
ATOM 2262 N N . CYS A 1 290 ? -101.271 -16.800 119.615 1.00 79.88 290 CYS A N 1
ATOM 2263 C CA . CYS A 1 290 ? -100.158 -16.739 120.545 1.00 79.88 290 CYS A CA 1
ATOM 2264 C C . CYS A 1 290 ? -100.466 -15.684 121.600 1.00 79.88 290 CYS A C 1
ATOM 2266 O O . CYS A 1 290 ? -100.492 -14.490 121.285 1.00 79.88 290 CYS A O 1
ATOM 2268 N N . ASP A 1 291 ? -100.670 -16.103 122.848 1.00 79.50 291 ASP A N 1
ATOM 2269 C CA . ASP A 1 291 ? -100.606 -15.183 123.977 1.00 79.50 291 ASP A CA 1
ATOM 2270 C C . ASP A 1 291 ? -99.188 -15.156 124.553 1.00 79.50 291 ASP A C 1
ATOM 2272 O O . ASP A 1 291 ? -98.747 -16.089 125.215 1.00 79.50 291 ASP A O 1
ATOM 2276 N N . PHE A 1 292 ? -98.468 -14.063 124.311 1.00 75.19 292 PHE A N 1
ATOM 2277 C CA . PHE A 1 292 ? -97.133 -13.830 124.856 1.00 75.19 292 PHE A CA 1
ATOM 2278 C C . PHE A 1 292 ? -97.148 -13.130 126.228 1.00 75.19 292 PHE A C 1
ATOM 2280 O O . PHE A 1 292 ? -96.077 -12.802 126.744 1.00 75.19 292 PHE A O 1
ATOM 2287 N N . THR A 1 293 ? -98.329 -12.867 126.812 1.00 72.62 293 THR A N 1
ATOM 2288 C CA . THR A 1 293 ? -98.479 -12.212 128.130 1.00 72.62 293 THR A CA 1
ATOM 2289 C C . THR A 1 293 ? -98.664 -13.190 129.294 1.00 72.62 293 THR A C 1
ATOM 2291 O O . THR A 1 293 ? -98.345 -12.847 130.431 1.00 72.62 293 THR A O 1
ATOM 2294 N N . SER A 1 294 ? -99.103 -14.417 129.013 1.00 60.56 294 SER A N 1
ATOM 2295 C CA . SER A 1 294 ? -99.119 -15.561 129.930 1.00 60.56 294 SER A CA 1
ATOM 2296 C C . SER A 1 294 ? -98.138 -16.632 129.419 1.00 60.56 294 SER A C 1
ATOM 2298 O O . SER A 1 294 ? -97.711 -16.556 128.269 1.00 60.56 294 SER A O 1
ATOM 2300 N N . GLU A 1 295 ? -97.678 -17.576 130.251 1.00 57.72 295 GLU A N 1
ATOM 2301 C CA . GLU A 1 295 ? -96.662 -18.575 129.854 1.00 57.72 295 GLU A CA 1
ATOM 2302 C C . GLU A 1 295 ? -97.177 -19.573 128.794 1.00 57.72 295 GLU A C 1
ATOM 2304 O O . GLU A 1 295 ? -97.469 -20.726 129.096 1.00 57.72 295 GLU A O 1
ATOM 2309 N N . GLY A 1 296 ? -97.259 -19.126 127.537 1.00 56.12 296 GLY A N 1
ATOM 2310 C CA . GLY A 1 296 ? -97.253 -19.970 126.342 1.00 56.12 296 GLY A CA 1
ATOM 2311 C C . GLY A 1 296 ? -98.400 -20.972 126.242 1.00 56.12 296 GLY A C 1
ATOM 2312 O O . GLY A 1 296 ? -98.155 -22.135 125.937 1.00 56.12 296 GLY A O 1
ATOM 2313 N N . MET A 1 297 ? -99.639 -20.546 126.502 1.00 55.25 297 MET A N 1
ATOM 2314 C CA . MET A 1 297 ? -100.811 -21.374 126.212 1.00 55.25 297 MET A CA 1
ATOM 2315 C C . MET A 1 297 ? -101.381 -21.040 124.832 1.00 55.25 297 MET A C 1
ATOM 2317 O O . MET A 1 297 ? -102.181 -20.115 124.676 1.00 55.25 297 MET A O 1
ATOM 2321 N N . ASP A 1 298 ? -100.986 -21.832 123.839 1.00 59.81 298 ASP A N 1
ATOM 2322 C CA . ASP A 1 298 ? -101.467 -21.736 122.462 1.00 59.81 298 ASP A CA 1
ATOM 2323 C C . ASP A 1 298 ? -102.947 -22.132 122.406 1.00 59.81 298 ASP A C 1
ATOM 2325 O O . ASP A 1 298 ? -103.330 -23.252 122.751 1.00 59.81 298 ASP A O 1
ATOM 2329 N N . HIS A 1 299 ? -103.805 -21.200 121.992 1.00 61.62 299 HIS A N 1
ATOM 2330 C CA . HIS A 1 299 ? -105.220 -21.493 121.778 1.00 61.62 299 HIS A CA 1
ATOM 2331 C C . HIS A 1 299 ? -105.440 -21.706 120.283 1.00 61.62 299 HIS A C 1
ATOM 2333 O O . HIS A 1 299 ? -105.319 -20.776 119.482 1.00 61.62 299 HIS A O 1
ATOM 2339 N N . TRP A 1 300 ? -105.738 -22.950 119.907 1.00 61.19 300 TRP A N 1
ATOM 2340 C CA . TRP A 1 300 ? -106.082 -23.314 118.536 1.00 61.19 300 TRP A CA 1
ATOM 2341 C C . TRP A 1 300 ? -107.421 -22.663 118.160 1.00 61.19 300 TRP A C 1
ATOM 2343 O O . TRP A 1 300 ? -108.449 -22.965 118.769 1.00 61.19 300 TRP A O 1
ATOM 2353 N N . ILE A 1 301 ? -107.408 -21.735 117.194 1.00 61.47 301 ILE A N 1
ATOM 2354 C CA . ILE A 1 301 ? -108.602 -20.957 116.808 1.00 61.47 301 ILE A CA 1
ATOM 2355 C C . ILE A 1 301 ? -109.361 -21.627 115.653 1.00 61.47 301 ILE A C 1
ATOM 2357 O O . ILE A 1 301 ? -110.573 -21.456 115.529 1.00 61.47 301 ILE A O 1
ATOM 2361 N N . GLY A 1 302 ? -108.678 -22.417 114.821 1.00 59.84 302 GLY A N 1
ATOM 2362 C CA . GLY A 1 302 ? -109.299 -23.173 113.737 1.00 59.84 302 GLY A CA 1
ATOM 2363 C C . GLY A 1 302 ? -108.371 -23.416 112.548 1.00 59.84 302 GLY A C 1
ATOM 2364 O O . GLY A 1 302 ? -107.277 -22.860 112.455 1.00 59.84 302 GLY A O 1
ATOM 2365 N N . TYR A 1 303 ? -108.840 -24.235 111.604 1.00 54.03 303 TYR A N 1
ATOM 2366 C CA . TYR A 1 303 ? -108.196 -24.425 110.304 1.00 54.03 303 TYR A CA 1
ATOM 2367 C C . TYR A 1 303 ? -108.763 -23.438 109.285 1.00 54.03 303 TYR A C 1
ATOM 2369 O O . TYR A 1 303 ? -109.982 -23.293 109.171 1.00 54.03 303 TYR A O 1
ATOM 2377 N N . THR A 1 304 ? -107.893 -22.803 108.502 1.00 51.75 304 THR A N 1
ATOM 2378 C CA . THR A 1 304 ? -108.327 -22.024 107.336 1.00 51.75 304 THR A CA 1
ATOM 2379 C C . THR A 1 304 ? -108.276 -22.938 106.112 1.00 51.75 304 THR A C 1
ATOM 2381 O O . THR A 1 304 ? -107.202 -23.193 105.576 1.00 51.75 304 THR A O 1
ATOM 2384 N N . ASP A 1 305 ? -109.424 -23.466 105.677 1.00 44.31 305 ASP A N 1
ATOM 2385 C CA . ASP A 1 305 ? -109.530 -24.233 104.424 1.00 44.31 305 ASP A CA 1
ATOM 2386 C C . ASP A 1 305 ? -109.547 -23.256 103.237 1.00 44.31 305 ASP A C 1
ATOM 2388 O O . ASP A 1 305 ? -110.599 -22.798 102.784 1.00 44.31 305 ASP A O 1
ATOM 2392 N N . VAL A 1 306 ? -108.362 -22.858 102.770 1.00 52.97 306 VAL A N 1
ATOM 2393 C CA . VAL A 1 306 ? -108.221 -21.972 101.608 1.00 52.97 306 VAL A CA 1
ATOM 2394 C C . VAL A 1 306 ? -108.431 -22.794 100.332 1.00 52.97 306 VAL A C 1
ATOM 2396 O O . VAL A 1 306 ? -107.480 -23.266 99.710 1.00 52.97 306 VAL A O 1
ATOM 2399 N N . LYS A 1 307 ? -109.688 -22.975 99.912 1.00 48.25 307 LYS A N 1
ATOM 2400 C CA . LYS A 1 307 ? -109.995 -23.535 98.587 1.00 48.25 307 LYS A CA 1
ATOM 2401 C C . LYS A 1 307 ? -109.728 -22.493 97.506 1.00 48.25 307 LYS A C 1
ATOM 2403 O O . LYS A 1 307 ? -110.543 -21.608 97.268 1.00 48.25 307 LYS A O 1
ATOM 2408 N N . THR A 1 308 ? -108.593 -22.610 96.827 1.00 56.34 308 THR A N 1
ATOM 2409 C CA . THR A 1 308 ? -108.266 -21.786 95.660 1.00 56.34 308 THR A CA 1
ATOM 2410 C C . THR A 1 308 ? -108.882 -22.396 94.398 1.00 56.34 308 THR A C 1
ATOM 2412 O O . THR A 1 308 ? -108.503 -23.476 93.950 1.00 56.34 308 THR A O 1
ATOM 2415 N N . THR A 1 309 ? -109.862 -21.716 93.800 1.00 59.75 309 THR A N 1
ATOM 2416 C CA . THR A 1 309 ? -110.349 -22.042 92.449 1.00 59.75 309 THR A CA 1
ATOM 2417 C C . THR A 1 309 ? -109.630 -21.173 91.417 1.00 59.75 309 THR A C 1
ATOM 2419 O O . THR A 1 309 ? -109.656 -19.949 91.555 1.00 59.75 309 THR A O 1
ATOM 2422 N N . PRO A 1 310 ? -109.004 -21.754 90.376 1.00 58.09 310 PRO A N 1
ATOM 2423 C CA . PRO A 1 310 ? -108.323 -20.968 89.357 1.00 58.09 310 PRO A CA 1
ATOM 2424 C C . PRO A 1 310 ? -109.316 -20.099 88.575 1.00 58.09 310 PRO A C 1
ATOM 2426 O O . PRO A 1 310 ? -110.299 -20.596 88.023 1.00 58.09 310 PRO A O 1
ATOM 2429 N N . VAL A 1 311 ? -109.039 -18.795 88.508 1.00 63.50 311 VAL A N 1
ATOM 2430 C CA . VAL A 1 311 ? -109.788 -17.832 87.692 1.00 63.50 311 VAL A CA 1
ATOM 2431 C C . VAL A 1 311 ? -108.989 -17.549 86.425 1.00 63.50 311 VAL A C 1
ATOM 2433 O O . VAL A 1 311 ? -107.868 -17.049 86.483 1.00 63.50 311 VAL A O 1
ATOM 2436 N N . TYR A 1 312 ? -109.574 -17.854 85.269 1.00 71.00 312 TYR A N 1
ATOM 2437 C CA . TYR A 1 312 ? -108.983 -17.546 83.969 1.00 71.00 312 TYR A CA 1
ATOM 2438 C C . TYR A 1 312 ? -109.531 -16.217 83.444 1.00 71.00 312 TYR A C 1
ATOM 2440 O O . TYR A 1 312 ? -110.746 -15.986 83.454 1.00 71.00 312 TYR A O 1
ATOM 2448 N N . PHE A 1 313 ? -108.651 -15.364 82.930 1.00 72.69 313 PHE A N 1
ATOM 2449 C CA . PHE A 1 313 ? -109.022 -14.158 82.198 1.00 72.69 313 PHE A CA 1
ATOM 2450 C C . PHE A 1 313 ? -108.248 -14.088 80.882 1.00 72.69 313 PHE A C 1
ATOM 2452 O O . PHE A 1 313 ? -107.134 -14.596 80.768 1.00 72.69 313 PHE A O 1
ATOM 2459 N N . SER A 1 314 ? -108.855 -13.464 79.878 1.00 74.12 314 SER A N 1
ATOM 2460 C CA . SER A 1 314 ? -108.232 -13.224 78.579 1.00 74.12 314 SER A CA 1
ATOM 2461 C C . SER A 1 314 ? -108.268 -11.737 78.269 1.00 74.12 314 SER A C 1
ATOM 2463 O O . SER A 1 314 ? -109.339 -11.123 78.323 1.00 74.12 314 SER A O 1
ATOM 2465 N N . VAL A 1 315 ? -107.118 -11.178 77.906 1.00 78.56 315 VAL A N 1
ATOM 2466 C CA . VAL A 1 315 ? -107.010 -9.811 77.398 1.00 78.56 315 VAL A CA 1
ATOM 2467 C C . VAL A 1 315 ? -106.616 -9.837 75.928 1.00 78.56 315 VAL A C 1
ATOM 2469 O O . VAL A 1 315 ? -105.805 -10.660 75.506 1.00 78.56 315 VAL A O 1
ATOM 2472 N N . GLN A 1 316 ? -107.212 -8.953 75.138 1.00 78.50 316 GLN A N 1
ATOM 2473 C CA . GLN A 1 316 ? -106.952 -8.834 73.712 1.00 78.50 316 GLN A CA 1
ATOM 2474 C C . GLN A 1 316 ? -106.715 -7.373 73.348 1.00 78.50 316 GLN A C 1
ATOM 2476 O O . GLN A 1 316 ? -107.334 -6.454 73.887 1.00 78.50 316 GLN A O 1
ATOM 2481 N N . ARG A 1 317 ? -105.818 -7.169 72.390 1.00 80.62 317 ARG A N 1
ATOM 2482 C CA . ARG A 1 317 ? -105.597 -5.891 71.732 1.00 80.62 317 ARG A CA 1
ATOM 2483 C C . ARG A 1 317 ? -105.943 -6.043 70.256 1.00 80.62 317 ARG A C 1
ATOM 2485 O O . ARG A 1 317 ? -105.570 -7.030 69.628 1.00 80.62 317 ARG A O 1
ATOM 2492 N N . THR A 1 318 ? -106.672 -5.079 69.720 1.00 80.25 318 THR A N 1
ATOM 2493 C CA . THR A 1 318 ? -107.177 -5.078 68.339 1.00 80.25 318 THR A CA 1
ATOM 2494 C C . THR A 1 318 ? -106.286 -4.287 67.379 1.00 80.25 318 THR A C 1
ATOM 2496 O O . THR A 1 318 ? -106.400 -4.433 66.165 1.00 80.25 318 THR A O 1
ATOM 2499 N N . SER A 1 319 ? -105.355 -3.484 67.906 1.00 82.69 319 SER A N 1
ATOM 2500 C CA . SER A 1 319 ? -104.422 -2.654 67.134 1.00 82.69 319 SER A CA 1
ATOM 2501 C C . SER A 1 319 ? -102.973 -3.159 67.204 1.00 82.69 319 SER A C 1
ATOM 2503 O O . SER A 1 319 ? -102.551 -3.735 68.208 1.00 82.69 319 SER A O 1
ATOM 2505 N N . ARG A 1 320 ? -102.175 -2.909 66.152 1.00 78.19 320 ARG A N 1
ATOM 2506 C CA . ARG A 1 320 ? -100.727 -3.206 66.147 1.00 78.19 320 ARG A CA 1
ATOM 2507 C C . ARG A 1 320 ? -100.002 -2.358 67.207 1.00 78.19 320 ARG A C 1
ATOM 2509 O O . ARG A 1 320 ? -100.299 -1.175 67.350 1.00 78.19 320 ARG A O 1
ATOM 2516 N N . PHE A 1 321 ? -99.045 -2.954 67.921 1.00 82.62 321 PHE A N 1
ATOM 2517 C CA . PHE A 1 321 ? -98.196 -2.295 68.924 1.00 82.62 321 PHE A CA 1
ATOM 2518 C C . PHE A 1 321 ? -96.724 -2.570 68.608 1.00 82.62 321 PHE A C 1
ATOM 2520 O O . PHE A 1 321 ? -96.359 -3.724 68.397 1.00 82.62 321 PHE A O 1
ATOM 2527 N N . ASN A 1 322 ? -95.894 -1.531 68.532 1.00 79.62 322 ASN A N 1
ATOM 2528 C CA . ASN A 1 322 ? -94.485 -1.635 68.130 1.00 79.62 322 ASN A CA 1
ATOM 2529 C C . ASN A 1 322 ? -93.534 -0.799 69.005 1.00 79.62 322 ASN A C 1
ATOM 2531 O O . ASN A 1 322 ? -92.388 -0.573 68.622 1.00 79.62 322 ASN A O 1
ATOM 2535 N N . THR A 1 323 ? -93.994 -0.339 70.167 1.00 80.50 323 THR A N 1
ATOM 2536 C CA . THR A 1 323 ? -93.197 0.452 71.106 1.00 80.50 323 THR A CA 1
ATOM 2537 C C . THR A 1 323 ? -92.418 -0.462 72.051 1.00 80.50 323 THR A C 1
ATOM 2539 O O . THR A 1 323 ? -92.989 -1.344 72.690 1.00 80.50 323 THR A O 1
ATOM 2542 N N . THR A 1 324 ? -91.109 -0.250 72.152 1.00 76.69 324 THR A N 1
ATOM 2543 C CA . THR A 1 324 ? -90.213 -0.961 73.073 1.00 76.69 324 THR A CA 1
ATOM 2544 C C . THR A 1 324 ? -90.138 -0.254 74.434 1.00 76.69 324 THR A C 1
ATOM 2546 O O . THR A 1 324 ? -90.331 0.955 74.525 1.00 76.69 324 THR A O 1
ATOM 2549 N N . ASN A 1 325 ? -89.856 -1.012 75.501 1.00 68.38 325 ASN A N 1
ATOM 2550 C CA . ASN A 1 325 ? -89.693 -0.536 76.889 1.00 68.38 325 ASN A CA 1
ATOM 2551 C C . ASN A 1 325 ? -90.928 0.101 77.562 1.00 68.38 325 ASN A C 1
ATOM 2553 O O . ASN A 1 325 ? -90.784 0.858 78.519 1.00 68.38 325 ASN A O 1
ATOM 2557 N N . VAL A 1 326 ? -92.143 -0.244 77.124 1.00 78.56 326 VAL A N 1
ATOM 2558 C CA . VAL A 1 326 ? -93.400 0.118 77.806 1.00 78.56 326 VAL A CA 1
ATOM 2559 C C . VAL A 1 326 ? -94.338 -1.094 77.922 1.00 78.56 326 VAL A C 1
ATOM 2561 O O . VAL A 1 326 ? -94.358 -1.923 77.008 1.00 78.56 326 VAL A O 1
ATOM 2564 N N . PRO A 1 327 ? -95.128 -1.223 79.010 1.00 75.44 327 PRO A N 1
ATOM 2565 C CA . PRO A 1 327 ? -96.129 -2.283 79.138 1.00 75.44 327 PRO A CA 1
ATOM 2566 C C . PRO A 1 327 ? -97.147 -2.240 77.993 1.00 75.44 327 PRO A C 1
ATOM 2568 O O . PRO A 1 327 ? -97.609 -1.165 77.618 1.00 75.44 327 PRO A O 1
ATOM 2571 N N . ILE A 1 328 ? -97.505 -3.405 77.446 1.00 77.44 328 ILE A N 1
ATOM 2572 C CA . ILE A 1 328 ? -98.439 -3.530 76.318 1.00 77.44 328 ILE A CA 1
ATOM 2573 C C . ILE A 1 328 ? -99.873 -3.293 76.823 1.00 77.44 328 ILE A C 1
ATOM 2575 O O . ILE A 1 328 ? -100.363 -4.111 77.605 1.00 77.44 328 ILE A O 1
ATOM 2579 N N . PRO A 1 329 ? -100.588 -2.235 76.386 1.00 80.12 329 PRO A N 1
ATOM 2580 C CA . PRO A 1 329 ? -101.974 -2.048 76.795 1.00 80.12 329 PRO A CA 1
ATOM 2581 C C . PRO A 1 329 ? -102.914 -2.968 76.004 1.00 80.12 329 PRO A C 1
ATOM 2583 O O . PRO A 1 329 ? -102.644 -3.295 74.842 1.00 80.12 329 PRO A O 1
ATOM 2586 N N . PHE A 1 330 ? -104.018 -3.364 76.640 1.00 79.38 330 PHE A N 1
ATOM 2587 C CA . PHE A 1 330 ? -105.094 -4.171 76.061 1.00 79.38 330 PHE A CA 1
ATOM 2588 C C . PHE A 1 330 ? -106.344 -3.318 75.811 1.00 79.38 330 PHE A C 1
ATOM 2590 O O . PHE A 1 330 ? -106.624 -2.391 76.566 1.00 79.38 330 PHE A O 1
ATOM 2597 N N . ASP A 1 331 ? -107.100 -3.658 74.765 1.00 78.69 331 ASP A N 1
ATOM 2598 C CA . ASP A 1 331 ? -108.327 -2.939 74.387 1.00 78.69 331 ASP A CA 1
ATOM 2599 C C . ASP A 1 331 ? -109.578 -3.631 74.956 1.00 78.69 331 ASP A C 1
ATOM 2601 O O . ASP A 1 331 ? -110.598 -2.994 75.211 1.00 78.69 331 ASP A O 1
ATOM 2605 N N . LEU A 1 332 ? -109.502 -4.950 75.159 1.00 76.00 332 LEU A N 1
ATOM 2606 C CA . LEU A 1 332 ? -110.589 -5.773 75.670 1.00 76.00 332 LEU A CA 1
ATOM 2607 C C . LEU A 1 332 ? -110.071 -6.704 76.763 1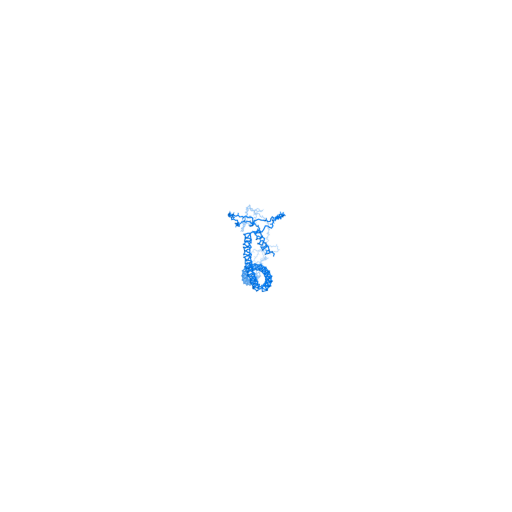.00 76.00 332 LEU A C 1
ATOM 2609 O O . LEU A 1 332 ? -109.061 -7.381 76.580 1.00 76.00 332 LEU A O 1
ATOM 2613 N N . ALA A 1 333 ? -110.797 -6.790 77.872 1.00 72.69 333 ALA A N 1
ATOM 2614 C CA . ALA A 1 333 ? -110.552 -7.767 78.923 1.00 72.69 333 ALA A CA 1
ATOM 2615 C C . ALA A 1 333 ? -111.843 -8.532 79.218 1.00 72.69 333 ALA A C 1
ATOM 2617 O O . ALA A 1 333 ? -112.902 -7.934 79.408 1.00 72.69 333 ALA A O 1
ATOM 2618 N N . LYS A 1 334 ? -111.759 -9.864 79.242 1.00 73.75 334 LYS A N 1
ATOM 2619 C CA . LYS A 1 334 ? -112.885 -10.756 79.527 1.00 73.75 334 LYS A CA 1
ATOM 2620 C C . LYS A 1 334 ? -112.508 -11.711 80.655 1.00 73.75 334 LYS A C 1
ATOM 2622 O O . LYS A 1 334 ? -111.528 -12.445 80.545 1.00 73.75 334 LYS A O 1
ATOM 2627 N N . SER A 1 335 ? -113.302 -11.699 81.723 1.00 69.75 335 SER A N 1
ATOM 2628 C CA . SER A 1 335 ? -113.198 -12.658 82.827 1.00 69.75 335 SER A CA 1
ATOM 2629 C C . SER A 1 335 ? -114.199 -13.797 82.629 1.00 69.75 335 SER A C 1
ATOM 2631 O O . SER A 1 335 ? -115.324 -13.567 82.181 1.00 69.75 335 SER A O 1
ATOM 2633 N N . SER A 1 336 ? -113.781 -15.026 82.934 1.00 62.22 336 SER A N 1
ATOM 2634 C CA . SER A 1 336 ? -114.561 -16.245 82.663 1.00 62.22 336 SER A CA 1
ATOM 2635 C C . SER A 1 336 ? -115.743 -16.447 83.620 1.00 62.22 336 SER A C 1
ATOM 2637 O O . SER A 1 336 ? -116.625 -17.252 83.336 1.00 62.22 336 SER A O 1
ATOM 2639 N N . ILE A 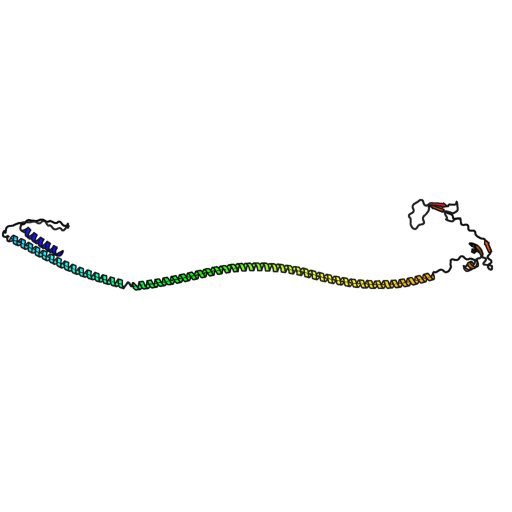1 337 ? -115.781 -15.716 84.739 1.00 63.81 337 ILE A N 1
ATOM 2640 C CA . ILE A 1 337 ? -116.833 -15.788 85.761 1.00 63.81 337 ILE A CA 1
ATOM 2641 C C . ILE A 1 337 ? -117.254 -14.355 86.098 1.00 63.81 337 ILE A C 1
ATOM 2643 O O . ILE A 1 337 ? -116.414 -13.521 86.444 1.00 63.81 337 ILE A O 1
ATOM 2647 N N . GLY A 1 338 ? -118.549 -14.059 85.949 1.00 56.19 338 GLY A N 1
ATOM 2648 C CA . GLY A 1 338 ? -119.117 -12.718 86.104 1.00 56.19 338 GLY A CA 1
ATOM 2649 C C . GLY A 1 338 ? -118.824 -12.106 87.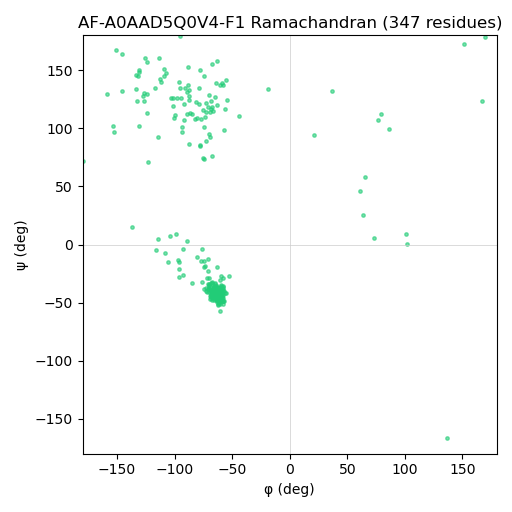475 1.00 56.19 338 GLY A C 1
ATOM 2650 O O . GLY A 1 338 ? -119.524 -12.398 88.436 1.00 56.19 338 GLY A O 1
ATOM 2651 N N . GLY A 1 339 ? -117.796 -11.254 87.547 1.00 61.22 339 GLY A N 1
ATOM 2652 C CA . GLY A 1 339 ? -117.419 -10.498 88.748 1.00 61.22 339 GLY A CA 1
ATOM 2653 C C . GLY A 1 339 ? -116.223 -11.030 89.549 1.00 61.22 339 GLY A C 1
ATOM 2654 O O . GLY A 1 339 ? -115.862 -10.399 90.534 1.00 61.22 339 GLY A O 1
ATOM 2655 N N . ALA A 1 340 ? -115.567 -12.123 89.135 1.00 62.12 340 ALA A N 1
ATOM 2656 C CA . ALA A 1 340 ? -114.476 -12.750 89.907 1.00 62.12 340 ALA A CA 1
ATOM 2657 C C . ALA A 1 340 ? -113.152 -11.948 89.955 1.00 62.12 340 ALA A C 1
ATOM 2659 O O . ALA A 1 340 ? -112.255 -12.258 90.733 1.00 62.12 340 ALA A O 1
ATOM 2660 N N . MET A 1 341 ? -113.004 -10.920 89.117 1.00 66.31 341 MET A N 1
ATOM 2661 C CA . MET A 1 341 ? -111.853 -10.014 89.116 1.00 66.31 341 MET A CA 1
ATOM 2662 C C . MET A 1 341 ? -112.322 -8.613 88.742 1.00 66.31 341 MET A C 1
ATOM 2664 O O . MET A 1 341 ? -113.035 -8.435 87.750 1.00 66.31 341 MET A O 1
ATOM 2668 N N . ASN A 1 342 ? -111.897 -7.613 89.511 1.00 67.12 342 ASN A N 1
ATOM 2669 C CA . ASN A 1 342 ? -112.102 -6.220 89.144 1.00 67.12 342 ASN A CA 1
ATOM 2670 C C . ASN A 1 342 ? -111.082 -5.839 88.061 1.00 67.12 342 ASN A C 1
ATOM 2672 O O . ASN A 1 342 ? -109.892 -5.704 88.337 1.00 67.12 342 ASN A O 1
ATOM 2676 N N . LEU A 1 343 ? -111.548 -5.671 86.821 1.00 66.69 343 LEU A N 1
ATOM 2677 C CA . LEU A 1 343 ? -110.690 -5.407 85.656 1.00 66.69 343 LEU A CA 1
ATOM 2678 C C . LEU A 1 343 ? -109.918 -4.082 85.746 1.00 66.69 343 LEU A C 1
ATOM 2680 O O . LEU A 1 343 ? -108.914 -3.920 85.058 1.00 66.69 343 LEU A O 1
ATOM 2684 N N . THR A 1 344 ? -110.362 -3.150 86.590 1.00 65.50 344 THR A N 1
ATOM 2685 C CA . THR A 1 344 ? -109.704 -1.852 86.775 1.00 65.50 344 THR A CA 1
ATOM 2686 C C . THR A 1 344 ? -108.565 -1.930 87.790 1.00 65.50 344 THR A C 1
ATOM 2688 O O . THR A 1 344 ? -107.577 -1.217 87.648 1.00 65.50 344 THR A O 1
ATOM 2691 N N . THR A 1 345 ? -108.685 -2.779 88.818 1.00 66.38 345 THR A N 1
ATOM 2692 C CA . THR A 1 345 ? -107.686 -2.882 89.900 1.00 66.38 345 THR A CA 1
ATOM 2693 C C . THR A 1 345 ? -106.821 -4.139 89.826 1.00 66.38 345 THR A C 1
ATOM 2695 O O . THR A 1 345 ? -105.794 -4.200 90.493 1.00 66.38 345 THR A O 1
ATOM 2698 N N . GLY A 1 346 ? -107.214 -5.144 89.037 1.00 60.09 346 GLY A N 1
ATOM 2699 C CA . GLY A 1 346 ? -106.517 -6.431 88.923 1.00 60.09 346 GLY A CA 1
ATOM 2700 C C . GLY A 1 346 ? -106.680 -7.347 90.140 1.00 60.09 346 GLY A C 1
ATOM 2701 O O . GLY A 1 346 ? -106.061 -8.406 90.191 1.00 60.09 346 GLY A O 1
ATOM 2702 N N . ILE A 1 347 ? -107.508 -6.960 91.115 1.00 60.56 347 ILE A N 1
ATOM 2703 C CA . ILE A 1 347 ? -107.724 -7.721 92.349 1.00 60.56 347 ILE A CA 1
ATOM 2704 C C . ILE A 1 347 ? -108.847 -8.741 92.119 1.00 60.56 347 ILE A C 1
ATOM 2706 O O . ILE A 1 347 ? -109.956 -8.378 91.709 1.00 60.56 347 ILE A O 1
ATOM 2710 N N . SER A 1 348 ? -108.547 -10.017 92.371 1.00 57.72 348 SER A N 1
ATOM 2711 C CA . SER A 1 348 ? -109.529 -11.103 92.464 1.00 57.72 348 SER A CA 1
ATOM 2712 C C . SER A 1 348 ? -110.213 -11.071 93.829 1.00 57.72 348 SER A C 1
ATOM 2714 O O . SER A 1 348 ? -109.523 -10.893 94.835 1.00 57.72 348 SER A O 1
ATOM 2716 N N . MET A 1 349 ? -111.540 -11.211 93.854 1.00 51.97 349 MET A N 1
ATOM 2717 C CA . MET A 1 349 ? -112.342 -11.190 95.085 1.00 51.97 349 MET A CA 1
ATOM 2718 C C . MET A 1 349 ? -112.508 -12.584 95.679 1.00 51.97 349 MET A C 1
ATOM 2720 O O . MET A 1 349 ? -112.653 -13.534 94.873 1.00 51.97 349 MET A O 1
#

Mean predicted aligned error: 21.28 Å

Organism: NCBI:txid1820382

Sequence (349 aa):
MKHLVILSVVVVGCFAAAQLNAERTRYRPVNPFRYDSFPSAARVSGNIAKAAVPPTLLNDHQIRLMLDAHIVCLSELKGAKGRLDDINLSIDQFKMEVREDILNINTQLAALVANLDLEHIKLQMNVNSQLLADTLLNIQGLEAKLDVTNQNTLELTHYQNEMNVTVEKLKEEQRETAENVTVAKYEIEYLNTDMEGVKQQSRDTYNYVEELKTGWLKTDLAVADVIGELSDVKEEALKSNVQIAELQARTSPSSIGEMPESCGDLRRLGHVKSGIHLVMGEKGVESIYCDFTSEGMDHWIGYTDVKTTPVYFSVQRTSRFNTTNVPIPFDLAKSSIGGAMNLTTGISM

pLDDT: mean 77.65, std 21.66, range [27.7, 98.56]

Foldseek 3Di:
DVVVVVLVVLVVVLVVQLVVVVPDDDDDDDDDDDDDDDDDDDDDPDDDDPPPDDPDPPPPVSVVSNVVSVVVSVVVSVVVVVVVVVVVVVVVVVVVVVVVVVVVVVVVVVVVVVVPPVVVVVVVVVVVVVVVVVVVVVVVVVVVVVVVVVVVVVVVVVVVVVVVVVVVVVVVVVVVVVVVVVVVVVVVVVVVVVVVVVVVVVVVVVVVVVVVVVVVVVVVVVVVVVVVVVVVVVVVVVVVVVVVVVVVVVPDDDDPDDFAAFPVVCVVVPPQDFDWDWGQYPVGIFTWTFDNPDPTDIDRPDDDPPDDDDWDKDFAAPDDDDDPPDDDDGPDIDTPDVPQADPVPRDGD